Protein AF-A0A940UJG8-F1 (afdb_monomer_lite)

Sequence (242 aa):
TFVRYVPPVTRCKALPDAIDLKAGESVYESVLLSYGAKGFQFLEPGEYLVRAYLETGDAGCAVSKGCRLRIMAPKQRSTEELVYLLSSREAAKLMYFGRTQRYPNLISSLREATEKYAKTDPVLVRHIHAVLGLNQSRRFKYVVEKRGKRVIVFREPDQKHLVTHLEAACQLLPDRKVAAFDNITYGRLSDTLVNSYLKQGKRTEAEKQLRATLAYFERQGVTKAVLDRYRGRIKEATRKKK

Foldseek 3Di:
DDDDAAALDDPPDDDPPDDDDDPPDDDDDDDDQQAGVVAGNDPDFAKDWDKDWDQDPPVGIDIDDTDIDGGDDQPDPLVVVLCVLCRDPVNVCLLSVLEDPPCVVSLVVLVVNLVVCVPPDVLSSLSSLLSQLSHQLAKDWDWDDDPNDTDIDIDGRDLVSNLVSLVSNLDADPPPSHHSDDLVSSVVSLVSNLVSCVVVVNLVVSLVSLVSNLVNCVVVVHDPVVNVVSVVVSVVSPDDDD

Radius of gyration: 20.11 Å; chains: 1; bounding box: 52×48×49 Å

pLDDT: mean 89.14, std 9.11, range [39.25, 98.25]

Structure (mmCIF, N/CA/C/O backbone):
data_AF-A0A940UJG8-F1
#
_entry.id   AF-A0A940UJG8-F1
#
loop_
_atom_site.group_PDB
_atom_site.id
_atom_site.type_symbol
_atom_site.label_atom_id
_atom_site.label_alt_id
_atom_site.label_comp_id
_atom_site.label_asym_id
_atom_site.label_entity_id
_atom_site.label_seq_id
_atom_site.pdbx_PDB_ins_code
_atom_site.Cartn_x
_atom_site.Cartn_y
_atom_site.Cartn_z
_atom_site.occupancy
_atom_site.B_iso_or_equiv
_atom_site.auth_seq_id
_atom_site.auth_comp_id
_atom_site.auth_asym_id
_atom_site.auth_atom_id
_atom_site.pdbx_PDB_model_num
ATOM 1 N N . THR A 1 1 ? 17.794 -22.134 13.016 1.00 60.41 1 THR A N 1
ATOM 2 C CA . THR A 1 1 ? 16.368 -22.504 13.159 1.00 60.41 1 THR A CA 1
ATOM 3 C C . THR A 1 1 ? 15.601 -22.090 11.920 1.00 60.41 1 THR A C 1
ATOM 5 O O . THR A 1 1 ? 15.709 -20.938 11.524 1.00 60.41 1 THR A O 1
ATOM 8 N N . PHE A 1 2 ? 14.869 -23.004 11.277 1.00 68.94 2 PHE A N 1
ATOM 9 C CA . PHE A 1 2 ? 13.998 -22.665 10.146 1.00 68.94 2 PHE A CA 1
ATOM 10 C C . PHE A 1 2 ? 12.628 -22.232 10.667 1.00 68.94 2 PHE A C 1
ATOM 12 O O . PHE A 1 2 ? 11.994 -22.969 11.419 1.00 68.94 2 PHE A O 1
ATOM 19 N N . VAL A 1 3 ? 12.164 -21.047 10.268 1.00 77.94 3 VAL A N 1
ATOM 20 C CA . VAL A 1 3 ? 10.831 -20.554 10.629 1.00 77.94 3 VAL A CA 1
ATOM 21 C C . VAL A 1 3 ? 9.977 -20.492 9.370 1.00 77.94 3 VAL A C 1
ATOM 23 O O . VAL A 1 3 ? 10.264 -19.729 8.450 1.00 77.94 3 VAL A O 1
ATOM 26 N N . ARG A 1 4 ? 8.923 -21.311 9.321 1.00 83.88 4 ARG A N 1
ATOM 27 C CA . ARG A 1 4 ? 7.936 -21.276 8.237 1.00 83.88 4 ARG A CA 1
ATOM 28 C C . ARG A 1 4 ? 6.995 -20.094 8.452 1.00 83.88 4 ARG A C 1
ATOM 30 O O . ARG A 1 4 ? 6.333 -20.022 9.489 1.00 83.88 4 ARG A O 1
ATOM 37 N N . TYR A 1 5 ? 6.904 -19.213 7.458 1.00 84.19 5 TYR A N 1
ATOM 38 C CA . TYR A 1 5 ? 5.850 -18.205 7.414 1.00 84.19 5 TYR A CA 1
ATOM 39 C C . TYR A 1 5 ? 4.490 -18.897 7.292 1.00 84.19 5 TYR A C 1
ATOM 41 O O . TYR A 1 5 ? 4.283 -19.744 6.422 1.00 84.19 5 TYR A O 1
ATOM 49 N N . VAL A 1 6 ? 3.561 -18.519 8.165 1.00 83.69 6 VAL A N 1
ATOM 50 C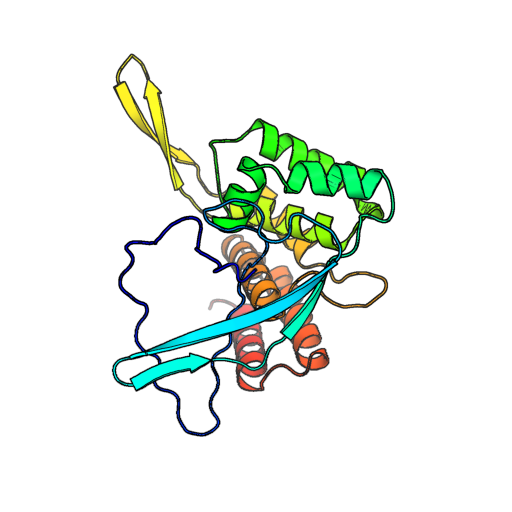 CA . VAL A 1 6 ? 2.164 -18.951 8.107 1.00 83.69 6 VAL A CA 1
ATOM 51 C C . VAL A 1 6 ? 1.311 -17.688 8.079 1.00 83.69 6 VAL A C 1
ATOM 53 O O . VAL A 1 6 ? 1.475 -16.855 8.973 1.00 83.69 6 VAL A O 1
ATOM 56 N N . PRO A 1 7 ? 0.419 -17.502 7.093 1.00 81.06 7 PRO A N 1
ATOM 57 C CA . PRO A 1 7 ? -0.432 -16.321 7.045 1.00 81.06 7 PRO A CA 1
ATOM 58 C C . PRO A 1 7 ? -1.352 -16.251 8.282 1.00 81.06 7 PRO A C 1
ATOM 60 O O . PRO A 1 7 ? -1.866 -17.286 8.705 1.00 81.06 7 PRO A O 1
ATOM 63 N N . PRO A 1 8 ? -1.626 -15.057 8.852 1.00 80.75 8 PRO A N 1
ATOM 64 C CA . PRO A 1 8 ? -2.500 -14.871 10.018 1.00 80.75 8 PRO A CA 1
ATOM 65 C C . PRO A 1 8 ? -3.899 -15.473 9.915 1.00 80.75 8 PRO A C 1
ATOM 67 O O . PRO A 1 8 ? -4.541 -15.716 10.934 1.00 80.75 8 PRO A O 1
ATOM 70 N N . VAL A 1 9 ? -4.387 -15.671 8.694 1.00 77.75 9 VAL A N 1
ATOM 71 C CA . VAL A 1 9 ? -5.624 -16.392 8.416 1.00 77.75 9 VAL A CA 1
ATOM 72 C C . VAL A 1 9 ? -5.466 -17.213 7.150 1.00 77.75 9 VAL A C 1
ATOM 74 O O . VAL A 1 9 ? -4.987 -16.713 6.128 1.00 77.75 9 VAL A O 1
ATOM 77 N N . THR A 1 10 ? -5.981 -18.433 7.190 1.00 70.50 10 THR A N 1
ATOM 78 C CA . THR A 1 10 ? -6.311 -19.181 5.982 1.00 70.50 10 THR A CA 1
ATOM 79 C C . THR A 1 10 ? -7.633 -18.631 5.473 1.00 70.50 10 THR A C 1
ATOM 81 O O . THR A 1 10 ? -8.664 -18.730 6.138 1.00 70.50 10 THR A O 1
ATOM 84 N N . ARG A 1 11 ? -7.618 -17.959 4.321 1.00 62.78 11 ARG A N 1
ATOM 85 C CA . ARG A 1 11 ? -8.871 -17.535 3.697 1.00 62.78 11 ARG A CA 1
ATOM 86 C C . ARG A 1 11 ? -9.510 -18.775 3.081 1.00 62.78 11 ARG A C 1
ATOM 88 O O . ARG A 1 11 ? -8.951 -19.307 2.134 1.00 62.78 11 ARG A O 1
ATOM 95 N N . CYS A 1 12 ? -10.696 -19.165 3.546 1.00 56.94 12 CYS A N 1
ATOM 96 C CA . CYS A 1 12 ? -11.564 -20.122 2.848 1.00 56.94 12 CYS A CA 1
ATOM 97 C C . CYS A 1 12 ? -12.179 -19.467 1.596 1.00 56.94 12 CYS A C 1
ATOM 99 O O . CYS A 1 12 ? -13.395 -19.385 1.446 1.00 56.94 12 CYS A O 1
ATOM 101 N N . LYS A 1 13 ? -11.343 -18.868 0.749 1.00 55.56 13 LYS A N 1
ATOM 102 C CA . LYS A 1 13 ? -11.729 -18.505 -0.610 1.00 55.56 13 LYS A CA 1
ATOM 103 C C . LYS A 1 13 ? -11.475 -19.727 -1.482 1.00 55.56 13 LYS A C 1
ATOM 105 O O . LYS A 1 13 ? -10.560 -20.488 -1.177 1.00 55.56 13 LYS A O 1
ATOM 110 N N . ALA A 1 14 ? -12.255 -19.879 -2.552 1.00 54.25 14 ALA A N 1
ATOM 111 C CA . ALA A 1 14 ? -11.851 -20.746 -3.652 1.00 54.25 14 ALA A CA 1
ATOM 112 C C . ALA A 1 14 ? -10.377 -20.459 -3.971 1.00 54.25 14 ALA A C 1
ATOM 114 O O . ALA A 1 14 ? -9.969 -19.286 -3.954 1.00 54.25 14 ALA A O 1
ATOM 115 N N . LEU A 1 15 ? -9.586 -21.520 -4.164 1.00 58.41 15 LEU A N 1
ATOM 116 C CA . LEU A 1 15 ? -8.222 -21.367 -4.656 1.00 58.41 15 LEU A CA 1
ATOM 117 C C . LEU A 1 15 ? -8.299 -20.470 -5.901 1.00 58.41 15 LEU A C 1
ATOM 119 O O . LEU A 1 15 ? -9.228 -20.643 -6.693 1.00 58.41 15 LEU A O 1
ATOM 123 N N . PRO A 1 16 ? -7.433 -19.448 -6.027 1.00 61.91 16 PRO A N 1
ATOM 124 C CA . PRO A 1 16 ? -7.391 -18.676 -7.259 1.00 61.91 16 PRO A CA 1
ATOM 125 C C . PRO A 1 16 ? -7.213 -19.638 -8.435 1.00 61.91 16 PRO A C 1
ATOM 127 O O . PRO A 1 16 ? -6.548 -20.664 -8.281 1.00 61.91 16 PRO A O 1
ATOM 130 N N . ASP A 1 17 ? -7.822 -19.305 -9.572 1.00 67.81 17 ASP A N 1
ATOM 131 C CA . ASP A 1 17 ? -7.701 -20.116 -10.780 1.00 67.81 17 ASP A CA 1
ATOM 132 C C . ASP A 1 17 ? -6.219 -20.383 -11.065 1.00 67.81 17 ASP A C 1
ATOM 134 O O . ASP A 1 17 ? -5.380 -19.480 -10.940 1.00 67.81 17 ASP A O 1
ATOM 138 N N . ALA A 1 18 ? -5.895 -21.635 -11.399 1.00 73.81 18 ALA A N 1
ATOM 139 C CA . ALA A 1 18 ? -4.550 -21.982 -11.822 1.00 73.81 18 ALA A CA 1
ATOM 140 C C . ALA A 1 18 ? -4.173 -21.094 -13.015 1.00 73.81 18 ALA A C 1
ATOM 142 O O . ALA A 1 18 ? -4.958 -20.919 -13.949 1.00 73.81 18 ALA A O 1
ATOM 143 N N . ILE A 1 19 ? -2.991 -20.484 -12.949 1.00 77.62 19 ILE A N 1
ATOM 144 C CA . ILE A 1 19 ? -2.479 -19.657 -14.038 1.00 77.62 19 ILE A CA 1
ATOM 145 C C . ILE A 1 19 ? -1.523 -20.523 -14.841 1.00 77.62 19 ILE A C 1
ATOM 147 O O . ILE A 1 19 ? -0.423 -20.826 -14.374 1.00 77.62 19 ILE A O 1
ATOM 151 N N . ASP A 1 20 ? -1.937 -20.884 -16.049 1.00 82.38 20 ASP A N 1
ATOM 152 C CA . ASP A 1 20 ? -1.062 -21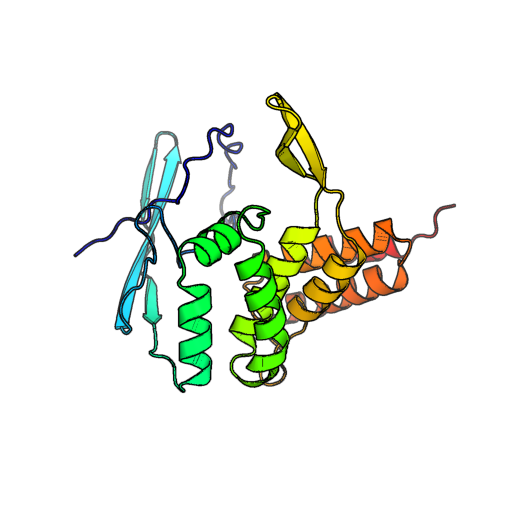.549 -17.004 1.00 82.38 20 ASP A CA 1
ATOM 153 C C . ASP A 1 20 ? -0.036 -20.547 -17.533 1.00 82.38 20 ASP A C 1
ATOM 155 O O . ASP A 1 20 ? -0.388 -19.509 -18.098 1.00 82.38 20 ASP A O 1
ATOM 159 N N . LEU A 1 21 ? 1.244 -20.861 -17.334 1.00 82.94 21 LEU A N 1
ATOM 160 C CA . LEU A 1 21 ? 2.358 -20.058 -17.826 1.00 82.94 21 LEU A CA 1
ATOM 161 C C . LEU A 1 21 ? 3.005 -20.743 -19.016 1.00 82.94 21 LEU A C 1
ATOM 163 O O . LEU A 1 21 ? 3.455 -21.887 -18.923 1.00 82.94 21 LEU A O 1
ATOM 167 N N . LYS A 1 22 ? 3.107 -20.021 -20.130 1.00 88.19 22 LYS A N 1
ATOM 168 C CA . LYS A 1 22 ? 3.913 -20.464 -21.269 1.00 88.19 22 LYS A CA 1
ATOM 169 C C . LYS A 1 22 ? 5.397 -20.279 -20.968 1.00 88.19 22 LYS A C 1
ATOM 171 O O . LYS A 1 22 ? 5.797 -19.512 -20.091 1.00 88.19 22 LYS A O 1
ATOM 176 N N . ALA A 1 23 ? 6.238 -20.967 -21.736 1.00 86.56 23 ALA A N 1
ATOM 177 C CA . ALA A 1 23 ? 7.683 -20.805 -21.641 1.00 86.56 23 ALA A CA 1
ATOM 178 C C . ALA A 1 23 ? 8.082 -19.325 -21.809 1.00 86.56 23 ALA A C 1
ATOM 180 O O . ALA A 1 23 ? 7.714 -18.680 -22.789 1.00 86.56 23 ALA A O 1
ATOM 181 N N . GLY A 1 24 ? 8.831 -18.796 -20.837 1.00 84.31 24 GLY A N 1
ATOM 182 C CA . GLY A 1 24 ? 9.258 -17.394 -20.804 1.00 84.31 24 GLY A CA 1
ATOM 183 C C . GLY A 1 24 ? 8.268 -16.426 -20.146 1.00 84.31 24 GLY A C 1
ATOM 184 O O . GLY A 1 24 ? 8.609 -15.258 -19.960 1.00 84.31 24 GLY A O 1
ATOM 185 N N . GLU A 1 25 ? 7.077 -16.879 -19.750 1.00 85.69 25 GLU A N 1
ATOM 186 C CA . GLU A 1 25 ? 6.139 -16.064 -18.978 1.00 85.69 25 GLU A CA 1
ATOM 187 C C . GLU A 1 25 ? 6.460 -16.099 -17.479 1.00 85.69 25 GLU A C 1
ATOM 189 O O . GLU A 1 25 ? 7.162 -16.971 -16.964 1.00 85.69 25 GLU A O 1
ATOM 194 N N . SER A 1 26 ? 5.985 -15.093 -16.750 1.00 85.38 26 SER A N 1
ATOM 195 C CA . SER A 1 26 ? 6.193 -14.977 -15.309 1.00 85.38 26 SER A CA 1
ATOM 196 C C . SER A 1 26 ? 5.011 -14.275 -14.663 1.00 85.38 26 SER A C 1
ATOM 198 O O . SER A 1 26 ? 4.483 -13.298 -15.196 1.00 85.38 26 SER A O 1
ATOM 200 N N . VAL A 1 27 ? 4.630 -14.752 -13.482 1.00 83.88 27 VAL A N 1
ATOM 201 C CA . VAL A 1 27 ? 3.668 -14.083 -12.603 1.00 83.88 27 VAL A CA 1
ATOM 202 C C . VAL A 1 27 ? 4.424 -13.411 -11.473 1.00 83.88 27 VAL A C 1
ATOM 204 O O . VAL A 1 27 ? 5.389 -13.948 -10.932 1.00 83.88 27 VAL A O 1
ATOM 207 N N . TYR A 1 28 ? 3.959 -12.220 -11.117 1.00 86.44 28 TYR A N 1
ATOM 208 C CA . TYR A 1 28 ? 4.528 -11.424 -10.046 1.00 86.44 28 TYR A CA 1
ATOM 209 C C . TYR A 1 28 ? 3.455 -11.145 -9.006 1.00 86.44 28 TYR A C 1
ATOM 211 O O . TYR A 1 28 ? 2.345 -10.730 -9.340 1.00 86.44 28 TYR A O 1
ATOM 219 N N . GLU A 1 29 ? 3.809 -11.323 -7.739 1.00 84.94 29 GLU A N 1
ATOM 220 C CA . GLU A 1 29 ? 2.948 -11.008 -6.607 1.00 84.94 29 GLU A CA 1
ATOM 221 C C . GLU A 1 29 ? 3.786 -10.395 -5.482 1.00 84.94 29 GLU A C 1
ATOM 223 O O . GLU A 1 29 ? 4.959 -10.734 -5.314 1.00 84.94 29 GLU A O 1
ATOM 228 N N . SER A 1 30 ? 3.190 -9.472 -4.726 1.00 87.75 30 SER A N 1
ATOM 229 C CA . SER A 1 30 ? 3.835 -8.886 -3.551 1.00 87.75 30 SER A CA 1
ATOM 230 C C . SER A 1 30 ? 3.416 -9.661 -2.306 1.00 87.75 30 SER A C 1
ATOM 232 O O . SER A 1 30 ? 2.227 -9.879 -2.062 1.00 87.75 30 SER A O 1
ATOM 234 N N . VAL A 1 31 ? 4.399 -10.083 -1.509 1.00 83.62 31 VAL A N 1
ATOM 235 C CA . VAL A 1 31 ? 4.183 -10.871 -0.292 1.00 83.62 31 VAL A CA 1
ATOM 236 C C . VAL A 1 31 ? 4.615 -10.057 0.923 1.00 83.62 31 VAL A C 1
ATOM 238 O O . VAL A 1 31 ? 5.787 -9.719 1.079 1.00 83.62 31 VAL A O 1
ATOM 241 N N . LEU A 1 32 ? 3.667 -9.769 1.819 1.00 83.00 32 LEU A N 1
ATOM 242 C CA . LEU A 1 32 ? 3.952 -9.099 3.086 1.00 83.00 32 LEU A CA 1
ATOM 243 C C . LEU A 1 32 ? 4.517 -10.104 4.101 1.00 83.00 32 LEU A C 1
ATOM 245 O O . LEU A 1 32 ? 3.773 -10.889 4.687 1.00 83.00 32 LEU A O 1
ATOM 249 N N . LEU A 1 33 ? 5.829 -10.046 4.332 1.00 85.62 33 LEU A N 1
ATOM 250 C CA . LEU A 1 33 ? 6.537 -10.962 5.237 1.00 85.62 33 LEU A CA 1
ATOM 251 C C . LEU A 1 33 ? 6.658 -10.461 6.683 1.00 85.62 33 LEU A C 1
ATOM 253 O O . LEU A 1 33 ? 7.129 -11.204 7.534 1.00 85.62 33 LEU A O 1
ATOM 257 N N . SER A 1 34 ? 6.261 -9.223 6.988 1.00 82.00 34 SER A N 1
ATOM 258 C CA . SER A 1 34 ? 6.496 -8.618 8.309 1.00 82.00 34 SER A CA 1
ATOM 259 C C . SER A 1 34 ? 5.702 -9.272 9.445 1.00 82.00 34 SER A C 1
ATOM 261 O O . SER A 1 34 ? 6.177 -9.294 10.580 1.00 82.00 34 SER A O 1
ATOM 263 N N . TYR A 1 35 ? 4.523 -9.832 9.156 1.00 86.62 35 TYR A N 1
ATOM 264 C CA . TYR A 1 35 ? 3.626 -10.411 10.157 1.00 86.62 35 TYR A CA 1
ATOM 265 C C . TYR A 1 35 ? 2.952 -11.699 9.672 1.00 86.62 35 TYR A C 1
ATOM 267 O O . TYR A 1 35 ? 2.341 -11.738 8.601 1.00 86.62 35 TYR A O 1
ATOM 275 N N . GLY A 1 36 ? 3.033 -12.741 10.497 1.00 86.38 36 GLY A N 1
ATOM 276 C CA . GLY A 1 36 ? 2.421 -14.053 10.304 1.00 86.38 36 GLY A CA 1
ATOM 277 C C . GLY A 1 36 ? 1.446 -14.424 11.428 1.00 86.38 36 GLY A C 1
ATOM 278 O O . GLY A 1 36 ? 1.204 -13.665 12.366 1.00 86.38 36 GLY A O 1
ATOM 279 N N . ALA A 1 37 ? 0.899 -15.638 11.375 1.00 83.88 37 ALA A N 1
ATOM 280 C CA . ALA A 1 37 ? 0.007 -16.197 12.395 1.00 83.88 37 ALA A CA 1
ATOM 281 C C . ALA A 1 37 ? 0.629 -16.237 13.794 1.00 83.88 37 ALA A C 1
ATOM 283 O O . ALA A 1 37 ? -0.088 -16.146 14.789 1.00 83.88 37 ALA A O 1
ATOM 284 N N . LYS A 1 38 ? 1.960 -16.339 13.864 1.00 83.00 38 LYS A N 1
ATOM 285 C CA . LYS A 1 38 ? 2.729 -16.374 15.111 1.00 83.00 38 LYS A CA 1
ATOM 286 C C . LYS A 1 38 ? 3.213 -14.996 15.580 1.00 83.00 38 LYS A C 1
ATOM 288 O O . LYS A 1 38 ? 3.931 -14.928 16.567 1.00 83.00 38 LYS A O 1
ATOM 293 N N . GLY A 1 39 ? 2.818 -13.909 14.915 1.00 83.88 39 GLY A N 1
ATOM 294 C CA . GLY A 1 39 ? 3.278 -12.560 15.245 1.00 83.88 39 GLY A CA 1
ATOM 295 C C . GLY A 1 39 ? 4.245 -11.989 14.211 1.00 83.88 39 GLY A C 1
ATOM 296 O O . GLY A 1 39 ? 4.204 -12.362 13.039 1.00 83.88 39 GLY A O 1
ATOM 297 N N . PHE A 1 40 ? 5.097 -11.058 14.643 1.00 86.00 40 PHE A N 1
ATOM 298 C CA . PHE A 1 40 ? 6.125 -10.472 13.783 1.00 86.00 40 PHE A CA 1
ATOM 299 C C . PHE A 1 40 ? 7.158 -11.517 13.385 1.00 86.00 40 PHE A C 1
ATOM 301 O O . PHE A 1 40 ? 7.608 -12.305 14.212 1.00 86.00 40 PHE A O 1
ATOM 308 N N . GLN A 1 41 ? 7.507 -11.533 12.101 1.00 85.62 41 GLN A N 1
ATOM 309 C CA . GLN A 1 41 ? 8.378 -12.572 11.551 1.00 85.62 41 GLN A CA 1
ATOM 310 C C . GLN A 1 41 ? 9.857 -12.308 11.843 1.00 85.62 41 GLN A C 1
ATOM 312 O O . GLN A 1 41 ? 10.641 -13.250 11.952 1.00 85.62 41 GLN A O 1
ATOM 317 N N . PHE A 1 42 ? 10.218 -11.032 11.972 1.00 87.75 42 PHE A N 1
ATOM 318 C CA . PHE A 1 42 ? 11.574 -10.561 12.219 1.00 87.75 42 PHE A CA 1
ATOM 319 C C . PHE A 1 42 ? 11.580 -9.827 13.559 1.00 87.75 42 PHE A C 1
ATOM 321 O O . PHE A 1 42 ? 11.269 -8.639 13.615 1.00 87.75 42 PHE A O 1
ATOM 328 N N . LEU A 1 43 ? 11.833 -10.563 14.643 1.00 81.50 43 LEU A N 1
ATOM 329 C CA . LEU A 1 43 ? 11.802 -10.014 16.004 1.00 81.50 43 LEU A CA 1
ATOM 330 C C . LEU A 1 43 ? 13.098 -9.287 16.366 1.00 81.50 43 LEU A C 1
ATOM 332 O O . LEU A 1 43 ? 13.068 -8.334 17.137 1.00 81.50 43 LEU A O 1
ATOM 336 N N . GLU A 1 44 ? 14.217 -9.714 15.786 1.00 87.31 44 GLU A N 1
ATOM 337 C CA . GLU A 1 44 ? 15.538 -9.174 16.093 1.00 87.31 44 GLU A CA 1
ATOM 338 C C . GLU A 1 44 ? 16.160 -8.521 14.850 1.00 87.31 44 GLU A C 1
ATOM 340 O O . GLU A 1 44 ? 16.005 -9.021 13.730 1.00 87.31 44 GLU A O 1
ATOM 345 N N . PRO A 1 45 ? 16.888 -7.406 14.990 1.00 91.56 45 PRO A N 1
ATOM 346 C CA . PRO A 1 45 ? 17.774 -6.938 13.934 1.00 91.56 45 PRO A CA 1
ATOM 347 C C . PRO A 1 45 ? 18.805 -8.016 13.577 1.00 91.56 45 PRO A C 1
ATOM 349 O O . PRO A 1 45 ? 19.331 -8.695 14.452 1.00 91.56 45 PRO A O 1
ATOM 352 N N . GLY A 1 46 ? 19.124 -8.168 12.294 1.00 93.81 46 GLY A N 1
ATOM 353 C CA . GLY A 1 46 ? 20.068 -9.190 11.853 1.00 93.81 46 GLY A CA 1
ATOM 354 C C . GLY A 1 46 ? 19.934 -9.565 10.386 1.00 93.81 46 GLY A C 1
ATOM 355 O O . GLY A 1 46 ? 19.192 -8.944 9.620 1.00 93.81 46 GLY A O 1
ATOM 356 N N . GLU A 1 47 ? 20.683 -10.590 9.994 1.00 95.00 47 GLU A N 1
ATOM 357 C CA . GLU A 1 47 ? 20.614 -11.174 8.659 1.00 95.00 47 GLU A CA 1
ATOM 358 C C . GLU A 1 47 ? 19.716 -12.410 8.650 1.00 95.00 47 GLU A C 1
ATOM 360 O O . GLU A 1 47 ? 19.831 -13.308 9.482 1.00 95.00 47 GLU A O 1
ATOM 365 N N . TYR A 1 48 ? 18.829 -12.460 7.665 1.00 93.19 48 TYR A N 1
ATOM 366 C CA . TYR A 1 48 ? 17.840 -13.506 7.481 1.00 93.19 48 TYR A CA 1
ATOM 367 C C . TYR A 1 48 ? 17.973 -14.090 6.081 1.00 93.19 48 TYR A C 1
ATOM 369 O O . TYR A 1 48 ? 18.082 -13.360 5.096 1.00 93.19 48 TYR A O 1
ATOM 377 N N . LEU A 1 49 ? 17.916 -15.416 5.975 1.00 93.69 49 LEU A N 1
ATOM 378 C CA . LEU A 1 49 ? 17.819 -16.101 4.692 1.00 93.69 49 LEU A CA 1
ATOM 379 C C . LEU A 1 49 ? 16.371 -16.531 4.457 1.00 93.69 49 LEU A C 1
ATOM 381 O O . LEU A 1 49 ? 15.831 -17.346 5.202 1.00 93.69 49 LEU A O 1
ATOM 385 N N . VAL A 1 50 ? 15.757 -16.009 3.402 1.00 92.19 50 VAL A N 1
ATOM 386 C CA . VAL A 1 50 ? 14.373 -16.305 3.022 1.00 92.19 50 VAL A CA 1
ATOM 387 C C . VAL A 1 50 ? 14.356 -17.179 1.775 1.00 92.19 50 VAL A C 1
ATOM 389 O O . VAL A 1 50 ? 15.072 -16.921 0.810 1.00 92.19 50 VAL A O 1
ATOM 392 N N . ARG A 1 51 ? 13.527 -18.224 1.790 1.00 92.75 51 ARG A N 1
ATOM 393 C CA . ARG A 1 51 ? 13.241 -19.075 0.629 1.00 92.75 51 ARG A CA 1
ATOM 394 C C . ARG A 1 51 ? 11.741 -19.092 0.385 1.00 92.75 51 ARG A C 1
ATOM 396 O O . ARG A 1 51 ? 10.971 -19.209 1.338 1.00 92.75 51 ARG A O 1
ATOM 403 N N . ALA A 1 52 ? 11.347 -18.984 -0.875 1.00 89.50 52 ALA A N 1
ATOM 404 C CA . ALA A 1 52 ? 9.974 -19.180 -1.299 1.00 89.50 52 ALA A CA 1
ATOM 405 C C . ALA A 1 52 ? 9.769 -20.641 -1.704 1.00 89.50 52 ALA A C 1
ATOM 407 O O . ALA A 1 52 ? 10.637 -21.254 -2.327 1.00 89.50 52 ALA A O 1
ATOM 408 N N . TYR A 1 53 ? 8.608 -21.165 -1.334 1.00 87.62 53 TYR A N 1
ATOM 409 C CA . TYR A 1 53 ? 8.121 -22.481 -1.716 1.00 87.62 53 TYR A CA 1
ATOM 410 C C . TYR A 1 53 ? 6.840 -22.249 -2.505 1.00 87.62 53 TYR A C 1
ATOM 412 O O . TYR A 1 53 ? 5.928 -21.588 -2.004 1.00 87.62 53 TYR A O 1
ATOM 420 N N . LEU A 1 54 ? 6.804 -22.730 -3.741 1.00 84.44 54 LEU A N 1
ATOM 421 C CA . LEU A 1 54 ? 5.646 -22.641 -4.618 1.00 84.44 54 LEU A CA 1
ATOM 422 C C . LEU A 1 54 ? 5.110 -24.051 -4.835 1.00 84.44 54 LEU A C 1
ATOM 424 O O . LEU A 1 54 ? 5.846 -24.923 -5.290 1.00 84.44 54 LEU A O 1
ATOM 428 N N . GLU A 1 55 ? 3.849 -24.277 -4.495 1.00 79.88 55 GLU A N 1
ATOM 429 C CA . GLU A 1 55 ? 3.157 -25.521 -4.831 1.00 79.88 55 GLU A CA 1
ATOM 430 C C . GLU A 1 55 ? 2.765 -25.474 -6.314 1.00 79.88 55 GLU A C 1
ATOM 432 O O . GLU A 1 55 ? 2.124 -24.524 -6.764 1.00 79.88 55 GLU A O 1
ATOM 437 N N . THR A 1 56 ? 3.191 -26.473 -7.084 1.00 78.56 56 THR A N 1
ATOM 438 C CA . THR A 1 56 ? 2.970 -26.571 -8.533 1.00 78.56 56 THR A CA 1
ATOM 439 C C . THR A 1 56 ? 2.038 -27.742 -8.826 1.00 78.56 56 THR A C 1
ATOM 441 O O . THR A 1 56 ? 2.468 -28.741 -9.398 1.00 78.56 56 THR A O 1
ATOM 444 N N . GLY A 1 57 ? 0.780 -27.641 -8.383 1.00 73.44 57 GLY A N 1
ATOM 445 C CA . GLY A 1 57 ? -0.241 -28.678 -8.587 1.00 73.44 57 GLY A CA 1
ATOM 446 C C . GLY A 1 57 ? 0.265 -30.088 -8.258 1.00 73.44 57 GLY A C 1
ATOM 447 O O . GLY A 1 57 ? 0.912 -30.300 -7.232 1.00 73.44 57 GLY A O 1
ATOM 448 N N . ASP A 1 58 ? 0.034 -31.028 -9.174 1.00 71.44 58 ASP A N 1
ATOM 449 C CA . ASP A 1 58 ? 0.421 -32.440 -9.030 1.00 71.44 58 ASP A CA 1
ATOM 450 C C . ASP A 1 58 ? 1.944 -32.680 -9.093 1.00 71.44 58 ASP A C 1
ATOM 452 O O . ASP A 1 58 ? 2.425 -33.751 -8.728 1.00 71.44 58 ASP A O 1
ATOM 456 N N . ALA A 1 59 ? 2.729 -31.688 -9.528 1.00 65.88 59 ALA A N 1
ATOM 457 C CA . ALA A 1 59 ? 4.176 -31.806 -9.722 1.00 65.88 59 ALA A CA 1
ATOM 458 C C . ALA A 1 59 ? 5.004 -31.532 -8.447 1.00 65.88 59 ALA A C 1
ATOM 460 O O . ALA A 1 59 ? 6.235 -31.540 -8.490 1.00 65.88 59 ALA A O 1
ATOM 461 N N . GLY A 1 60 ? 4.353 -31.291 -7.303 1.00 81.25 60 GLY A N 1
ATOM 462 C CA . GLY A 1 60 ? 5.016 -31.091 -6.014 1.00 81.25 60 GLY A CA 1
ATOM 463 C C . GLY A 1 60 ? 5.317 -29.623 -5.698 1.00 81.25 60 GLY A C 1
ATOM 464 O O . GLY A 1 60 ? 4.442 -28.763 -5.804 1.00 81.25 60 GLY A O 1
ATOM 465 N N . CYS A 1 61 ? 6.535 -29.332 -5.226 1.00 85.94 61 CYS A N 1
ATOM 466 C CA . CYS A 1 61 ? 6.917 -28.000 -4.754 1.00 85.94 61 CYS A CA 1
ATOM 467 C C . CYS A 1 61 ? 8.236 -27.516 -5.368 1.00 85.94 61 CYS A C 1
ATOM 469 O O . CYS A 1 61 ? 9.279 -28.155 -5.222 1.00 85.94 61 CYS A O 1
ATOM 471 N N . ALA A 1 62 ? 8.200 -26.340 -5.995 1.00 86.69 62 ALA A N 1
ATOM 472 C CA . ALA A 1 62 ? 9.382 -25.623 -6.448 1.00 86.69 62 ALA A CA 1
ATOM 473 C C . ALA A 1 62 ? 9.945 -24.744 -5.320 1.00 86.69 62 ALA A C 1
ATOM 475 O O . ALA A 1 62 ? 9.211 -24.011 -4.652 1.00 86.69 62 ALA A O 1
ATOM 476 N N . VAL A 1 63 ? 11.267 -24.779 -5.130 1.00 90.19 63 VAL A N 1
ATOM 477 C CA . VAL A 1 63 ? 11.961 -24.006 -4.088 1.00 90.19 63 VAL A CA 1
ATOM 478 C C . VAL A 1 63 ? 12.846 -22.945 -4.728 1.00 90.19 63 VAL A C 1
ATOM 480 O O . VAL A 1 63 ? 13.651 -23.235 -5.613 1.00 90.19 63 VAL A O 1
ATOM 483 N N . SER A 1 64 ? 12.731 -21.702 -4.266 1.00 91.44 64 SER A N 1
ATOM 484 C CA . SER A 1 64 ? 13.572 -20.612 -4.755 1.00 91.44 64 SER A CA 1
ATOM 485 C C . SER A 1 64 ? 15.013 -20.722 -4.248 1.00 91.44 64 SER A C 1
ATOM 487 O O . SER A 1 64 ? 15.297 -21.294 -3.190 1.00 91.44 64 SER A O 1
ATOM 489 N N . LYS A 1 65 ? 15.935 -20.033 -4.934 1.00 93.19 65 LYS A N 1
ATOM 490 C CA . LYS A 1 65 ? 17.225 -19.671 -4.327 1.00 93.19 65 LYS A CA 1
ATOM 491 C C . LYS A 1 65 ? 16.984 -18.855 -3.048 1.00 93.19 65 LYS A C 1
ATOM 493 O O . LYS A 1 65 ? 15.981 -18.149 -2.929 1.00 93.19 65 LYS A O 1
ATOM 498 N N . GLY A 1 66 ? 17.905 -18.963 -2.092 1.00 93.19 66 GLY A N 1
ATOM 499 C CA . GLY A 1 66 ? 17.846 -18.185 -0.856 1.00 93.19 66 GLY A CA 1
ATOM 500 C C . GLY A 1 66 ? 18.109 -16.702 -1.113 1.00 93.19 66 GLY A C 1
ATOM 501 O O . GLY A 1 66 ? 19.137 -16.348 -1.683 1.00 93.19 66 GLY A O 1
ATOM 502 N N . CYS A 1 67 ? 17.196 -15.847 -0.666 1.00 92.81 67 CYS A N 1
ATOM 503 C CA . CYS A 1 67 ? 17.339 -14.398 -0.664 1.00 92.81 67 CYS A CA 1
ATOM 504 C C . CYS A 1 67 ? 17.827 -13.942 0.715 1.00 92.81 67 CYS A C 1
ATOM 506 O O . CYS A 1 67 ? 17.225 -14.292 1.731 1.00 92.81 67 CYS A O 1
ATOM 508 N N . ARG A 1 68 ? 18.925 -13.182 0.765 1.00 94.12 68 ARG A N 1
ATOM 509 C CA . ARG A 1 68 ? 19.422 -12.592 2.013 1.00 94.12 68 ARG A CA 1
ATOM 510 C C . ARG A 1 68 ? 18.727 -11.256 2.254 1.00 94.12 68 ARG A C 1
ATOM 512 O O . ARG A 1 68 ? 18.763 -10.381 1.394 1.00 94.12 68 ARG A O 1
ATOM 519 N N . LEU A 1 69 ? 18.131 -11.104 3.428 1.00 91.75 69 LEU A N 1
ATOM 520 C CA . LEU A 1 69 ? 17.523 -9.871 3.912 1.00 91.75 69 LEU A CA 1
ATOM 521 C C . LEU A 1 69 ? 18.269 -9.411 5.160 1.00 91.75 69 LEU A C 1
ATOM 523 O O . LEU A 1 69 ? 18.545 -10.215 6.045 1.00 91.75 69 LEU A O 1
ATOM 527 N N . ARG A 1 70 ? 18.559 -8.115 5.257 1.00 93.75 70 ARG A N 1
ATOM 528 C CA . ARG A 1 70 ? 19.130 -7.513 6.463 1.00 93.75 70 ARG A CA 1
ATOM 529 C C . ARG A 1 70 ? 18.103 -6.592 7.103 1.00 93.75 70 ARG A C 1
ATOM 531 O O . ARG A 1 70 ? 17.684 -5.614 6.488 1.00 93.75 70 ARG A O 1
ATOM 538 N N . ILE A 1 71 ? 17.726 -6.895 8.338 1.00 91.12 71 ILE A N 1
ATOM 539 C CA . ILE A 1 71 ? 16.851 -6.064 9.163 1.00 91.12 71 ILE A CA 1
ATOM 540 C C . ILE A 1 71 ? 17.739 -5.225 10.073 1.00 91.12 71 ILE A C 1
ATOM 542 O O . ILE A 1 71 ? 18.488 -5.756 10.890 1.00 91.12 71 ILE A O 1
ATOM 546 N N . MET A 1 72 ? 17.704 -3.909 9.893 1.00 90.62 72 MET A N 1
ATOM 547 C CA . MET A 1 72 ? 18.492 -2.982 10.704 1.00 90.62 72 MET A CA 1
ATOM 548 C C . MET A 1 72 ? 17.723 -2.565 11.956 1.00 90.62 72 MET A C 1
ATOM 550 O O . MET A 1 72 ? 16.500 -2.439 11.922 1.00 90.62 72 MET A O 1
ATOM 554 N N . ALA A 1 73 ? 18.454 -2.290 13.036 1.00 90.62 73 ALA A N 1
ATOM 555 C CA . ALA A 1 73 ? 17.886 -1.622 14.199 1.00 90.62 73 ALA A CA 1
ATOM 556 C C . ALA A 1 73 ? 17.445 -0.185 13.835 1.00 90.62 73 ALA A C 1
ATOM 558 O O . ALA A 1 73 ? 18.054 0.431 12.946 1.00 90.62 73 ALA A O 1
ATOM 559 N N . PRO A 1 74 ? 16.415 0.368 14.504 1.00 89.88 74 PRO A N 1
ATOM 560 C CA . PRO A 1 74 ? 16.039 1.769 14.348 1.00 89.88 74 PRO A CA 1
ATOM 561 C C . PRO A 1 74 ? 17.232 2.693 14.615 1.00 89.88 74 PRO A C 1
ATOM 563 O O . PRO A 1 74 ? 17.954 2.525 15.591 1.00 89.88 74 PRO A O 1
ATOM 566 N N . LYS A 1 75 ? 17.444 3.687 13.745 1.00 88.31 75 LYS A N 1
ATOM 567 C CA . LYS A 1 75 ? 18.597 4.603 13.852 1.00 88.31 75 LYS A CA 1
ATOM 568 C C . LYS A 1 75 ? 18.437 5.678 14.929 1.00 88.31 75 LYS A C 1
ATOM 570 O O . LYS A 1 75 ? 19.413 6.317 15.299 1.00 88.31 75 LYS A O 1
ATOM 575 N N . GLN A 1 76 ? 17.206 5.927 15.363 1.00 92.38 76 GLN A N 1
ATOM 576 C CA . GLN A 1 76 ? 16.857 6.996 16.292 1.00 92.38 76 GLN A CA 1
ATOM 577 C C . GLN A 1 76 ? 15.575 6.650 17.047 1.00 92.38 76 GLN A C 1
ATOM 579 O O . GLN A 1 76 ? 14.717 5.927 16.531 1.00 92.38 76 GLN A O 1
ATOM 584 N N . ARG A 1 77 ? 15.419 7.242 18.234 1.00 92.50 77 ARG A N 1
ATOM 585 C CA . ARG A 1 77 ? 14.280 7.022 19.137 1.00 92.50 77 ARG A CA 1
ATOM 586 C C . ARG A 1 77 ? 12.922 7.266 18.477 1.00 92.50 77 ARG A C 1
ATOM 588 O O . ARG A 1 77 ? 11.985 6.513 18.684 1.00 92.50 77 ARG A O 1
ATOM 595 N N . SER A 1 78 ? 12.807 8.291 17.639 1.00 91.88 78 SER A N 1
ATOM 596 C CA . SER A 1 78 ? 11.556 8.594 16.934 1.00 91.88 78 SER A CA 1
ATOM 597 C C . SER A 1 78 ? 11.161 7.500 15.930 1.00 91.88 78 SER A C 1
ATOM 599 O O . SER A 1 78 ? 9.979 7.196 15.785 1.00 91.88 78 SER A O 1
ATOM 601 N N . THR A 1 79 ? 12.133 6.858 15.274 1.00 91.38 79 THR A N 1
ATOM 602 C CA . THR A 1 79 ? 11.880 5.682 14.428 1.00 91.38 79 THR A CA 1
ATOM 603 C C . THR A 1 79 ? 11.520 4.467 15.284 1.00 91.38 79 THR A C 1
ATOM 605 O O . THR A 1 79 ? 10.644 3.701 14.902 1.00 91.38 79 THR A O 1
ATOM 608 N N . GLU A 1 80 ? 12.145 4.300 16.449 1.00 91.94 80 GLU A N 1
ATOM 609 C CA . GLU A 1 80 ? 11.815 3.228 17.397 1.00 91.94 80 GLU A CA 1
ATOM 610 C C . GLU A 1 80 ? 10.374 3.337 17.921 1.00 91.94 80 GLU A C 1
ATOM 612 O O . GLU A 1 80 ? 9.642 2.350 17.898 1.00 91.94 80 GLU A O 1
ATOM 617 N N . GLU A 1 81 ? 9.919 4.539 18.290 1.00 93.19 81 GLU A N 1
ATOM 618 C CA . GLU A 1 81 ? 8.524 4.800 18.678 1.00 93.19 81 GLU A CA 1
ATOM 619 C C . GLU A 1 81 ? 7.541 4.404 17.564 1.00 93.19 81 GLU A C 1
ATOM 621 O O . GLU A 1 81 ? 6.505 3.784 17.820 1.00 93.19 81 GLU A O 1
ATOM 626 N N . LEU A 1 82 ? 7.884 4.724 16.311 1.00 92.25 82 LEU A N 1
ATOM 627 C CA . LEU A 1 82 ? 7.075 4.364 15.151 1.00 92.25 82 LEU A CA 1
ATOM 628 C C . LEU A 1 82 ? 7.044 2.848 14.931 1.00 92.25 82 LEU A C 1
ATOM 630 O O . LEU A 1 82 ? 5.983 2.277 14.674 1.00 92.25 82 LEU A O 1
ATOM 634 N N . VAL A 1 83 ? 8.195 2.187 15.065 1.00 90.06 83 VAL A N 1
ATOM 635 C CA . VAL A 1 83 ? 8.304 0.727 14.989 1.00 90.06 83 VAL A CA 1
ATOM 636 C C . VAL A 1 83 ? 7.473 0.078 16.088 1.00 90.06 83 VAL A C 1
ATOM 638 O O . VAL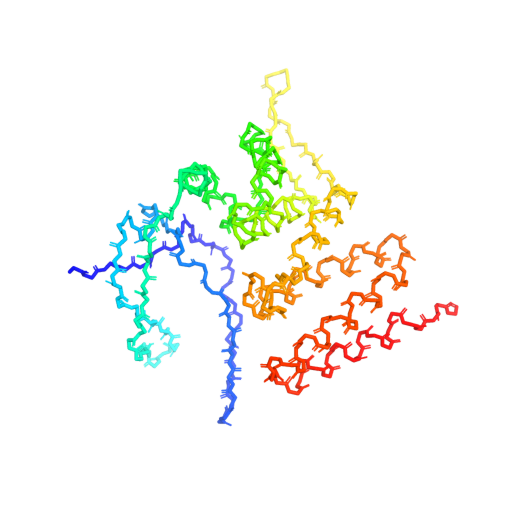 A 1 83 ? 6.732 -0.849 15.781 1.00 90.06 83 VAL A O 1
ATOM 641 N N . TYR A 1 84 ? 7.511 0.572 17.325 1.00 90.75 84 TYR A N 1
ATOM 642 C CA . TYR A 1 84 ? 6.693 0.050 18.421 1.00 90.75 84 TYR A CA 1
ATOM 643 C C . TYR A 1 84 ? 5.189 0.146 18.119 1.00 90.75 84 TYR A C 1
ATOM 645 O O . TYR A 1 84 ? 4.466 -0.846 18.239 1.00 90.75 84 TYR A O 1
ATOM 653 N N . LEU A 1 85 ? 4.720 1.299 17.627 1.00 92.38 85 LEU A N 1
ATOM 654 C CA . LEU A 1 85 ? 3.323 1.488 17.217 1.00 92.38 85 LEU A CA 1
ATOM 655 C C . LEU A 1 85 ? 2.903 0.478 16.134 1.00 92.38 85 LEU A C 1
ATOM 657 O O . LEU A 1 85 ? 1.843 -0.154 16.226 1.00 92.38 85 LEU A O 1
ATOM 661 N N . LEU A 1 86 ? 3.753 0.303 15.120 1.00 90.12 86 LEU A N 1
ATOM 662 C CA . LEU A 1 86 ? 3.519 -0.594 13.987 1.00 90.12 86 LEU A CA 1
ATOM 663 C C . LEU A 1 86 ? 3.721 -2.072 14.330 1.00 90.12 86 LEU A C 1
ATOM 665 O O . LEU A 1 86 ? 3.176 -2.926 13.628 1.00 90.12 86 LEU A O 1
ATOM 669 N N . SER A 1 87 ? 4.438 -2.361 15.417 1.00 88.31 87 SER A N 1
ATOM 670 C CA . SER A 1 87 ? 4.730 -3.712 15.906 1.00 88.31 87 SER A CA 1
ATOM 671 C C . SER A 1 87 ? 3.681 -4.242 16.890 1.00 88.31 87 SER A C 1
ATOM 673 O O . SER A 1 87 ? 3.812 -5.335 17.441 1.00 88.31 87 SER A O 1
ATOM 675 N N . SER A 1 88 ? 2.596 -3.495 17.106 1.00 89.31 88 SER A N 1
ATOM 676 C CA . SER A 1 88 ? 1.439 -3.985 17.853 1.00 89.31 88 SER A CA 1
ATOM 677 C C . SER A 1 88 ? 0.657 -5.030 17.050 1.00 89.31 88 SER A C 1
ATOM 679 O O . SER A 1 88 ? 0.587 -5.001 15.816 1.00 89.31 88 SER A O 1
ATOM 681 N N . ARG A 1 89 ? 0.004 -5.963 17.751 1.00 88.19 89 ARG A N 1
ATOM 682 C CA . ARG A 1 89 ? -0.833 -7.000 17.125 1.00 88.19 89 ARG A CA 1
ATOM 683 C C . ARG A 1 89 ? -1.977 -6.387 16.311 1.00 88.19 89 ARG A C 1
ATOM 685 O O . ARG A 1 89 ? -2.361 -6.923 15.270 1.00 88.19 89 ARG A O 1
ATOM 692 N N . GLU A 1 90 ? -2.542 -5.287 16.789 1.00 91.19 90 GLU A N 1
ATOM 693 C CA . GLU A 1 90 ? -3.618 -4.534 16.153 1.00 91.19 90 GLU A CA 1
ATOM 694 C C . GLU A 1 90 ? -3.145 -3.876 14.855 1.00 91.19 90 GLU A C 1
ATOM 696 O O . GLU A 1 90 ? -3.821 -4.020 13.831 1.00 91.19 90 GLU A O 1
ATOM 701 N N . ALA A 1 91 ? -1.981 -3.213 14.872 1.00 90.44 91 ALA A N 1
ATOM 702 C CA . ALA A 1 91 ? -1.393 -2.600 13.682 1.00 90.44 91 ALA A CA 1
ATOM 703 C C . ALA A 1 91 ? -1.056 -3.652 12.633 1.00 90.44 91 ALA A C 1
ATOM 705 O O . ALA A 1 91 ? -1.417 -3.497 11.469 1.00 90.44 91 ALA A O 1
ATOM 706 N N . ALA A 1 92 ? -0.467 -4.770 13.048 1.00 86.88 92 ALA A N 1
ATOM 707 C CA . ALA A 1 92 ? -0.119 -5.850 12.140 1.00 86.88 92 ALA A CA 1
ATOM 708 C C . ALA A 1 92 ? -1.348 -6.464 11.454 1.00 86.88 92 ALA A C 1
ATOM 710 O O . ALA A 1 92 ? -1.359 -6.666 10.239 1.00 86.88 92 ALA A O 1
ATOM 711 N N . LYS A 1 93 ? -2.433 -6.692 12.208 1.00 87.06 93 LYS A N 1
ATOM 712 C CA . LYS A 1 93 ? -3.721 -7.120 11.641 1.00 87.06 93 LYS A CA 1
ATOM 713 C C . LYS A 1 93 ? -4.268 -6.084 10.672 1.00 87.06 93 LYS A C 1
ATOM 715 O O . LYS A 1 93 ? -4.707 -6.448 9.585 1.00 87.06 93 LYS A O 1
ATOM 720 N N . LEU A 1 94 ? -4.254 -4.808 11.045 1.00 89.31 94 LEU A N 1
ATOM 721 C CA . LEU A 1 94 ? -4.720 -3.742 10.168 1.00 89.31 94 LEU A CA 1
ATOM 722 C C . LEU A 1 94 ? -3.899 -3.691 8.866 1.00 89.31 94 LEU A C 1
ATOM 724 O O . LEU A 1 94 ? -4.503 -3.587 7.804 1.00 89.31 94 LEU A O 1
ATOM 728 N N . MET A 1 95 ? -2.573 -3.830 8.923 1.00 85.69 95 MET A N 1
ATOM 729 C CA . MET A 1 95 ? -1.705 -3.890 7.741 1.00 85.69 95 MET A CA 1
ATOM 730 C C . MET A 1 95 ? -1.994 -5.123 6.877 1.00 85.69 95 MET A C 1
ATOM 732 O O . MET A 1 95 ? -2.149 -5.002 5.666 1.00 85.69 95 MET A O 1
ATOM 736 N N . TYR A 1 96 ? -2.146 -6.296 7.497 1.00 84.56 96 TYR A N 1
ATOM 737 C CA . TYR A 1 96 ? -2.395 -7.554 6.790 1.00 84.56 96 TYR A CA 1
ATOM 738 C C . TYR A 1 96 ? -3.787 -7.615 6.135 1.00 84.56 96 TYR A C 1
ATOM 740 O O . TYR A 1 96 ? -3.946 -8.047 4.993 1.00 84.56 96 TYR A O 1
ATOM 748 N N . PHE A 1 97 ? -4.830 -7.187 6.850 1.00 82.69 97 PHE A N 1
ATOM 749 C CA . PHE A 1 97 ? -6.205 -7.170 6.337 1.00 82.69 97 PHE A CA 1
ATOM 750 C C . PHE A 1 97 ? -6.518 -5.924 5.502 1.00 82.69 97 PHE A C 1
ATOM 752 O O . PHE A 1 97 ? -7.506 -5.907 4.764 1.00 82.69 97 PHE A O 1
ATOM 759 N N . GLY A 1 98 ? -5.705 -4.879 5.646 1.00 81.69 98 GLY A N 1
ATOM 760 C CA . GLY A 1 98 ? -5.878 -3.559 5.049 1.00 81.69 98 GLY A CA 1
ATOM 761 C C . GLY A 1 98 ? -7.032 -2.739 5.634 1.00 81.69 98 GLY A C 1
ATOM 762 O O . GLY A 1 98 ? -7.300 -1.657 5.113 1.00 81.69 98 GLY A O 1
ATOM 763 N N . ARG A 1 99 ? -7.779 -3.254 6.632 1.00 85.00 99 ARG A N 1
ATOM 764 C CA . ARG A 1 99 ? -9.033 -2.652 7.139 1.00 85.00 99 ARG A CA 1
ATOM 765 C C . ARG A 1 99 ? -9.402 -3.063 8.566 1.00 85.00 99 ARG A C 1
ATOM 767 O O . ARG A 1 99 ? -9.228 -4.222 8.931 1.00 85.00 99 ARG A O 1
ATOM 774 N N . THR A 1 100 ? -10.012 -2.149 9.331 1.00 85.81 100 THR A N 1
ATOM 775 C CA . THR A 1 100 ? -10.645 -2.433 10.635 1.00 85.81 100 THR A CA 1
ATOM 776 C C . THR A 1 100 ? -11.591 -1.311 11.120 1.00 85.81 100 THR A C 1
ATOM 778 O O . THR A 1 100 ? -11.422 -0.135 10.793 1.00 85.81 100 THR A O 1
ATOM 781 N N . GLN A 1 101 ? -12.572 -1.666 11.961 1.00 82.69 101 GLN A N 1
ATOM 782 C CA . GLN A 1 101 ? -13.239 -0.743 12.914 1.00 82.69 101 GLN A CA 1
ATOM 783 C C . GLN A 1 101 ? -12.970 -1.099 14.368 1.00 82.69 101 GLN A C 1
ATOM 785 O O . GLN A 1 101 ? -13.355 -0.364 15.266 1.00 82.69 101 GLN A O 1
ATOM 790 N N . ARG A 1 102 ? -12.326 -2.239 14.615 1.00 86.69 102 ARG A N 1
ATOM 791 C CA . ARG A 1 102 ? -12.172 -2.777 15.964 1.00 86.69 102 ARG A CA 1
ATOM 792 C C . ARG A 1 102 ? -11.192 -1.964 16.815 1.00 86.69 102 ARG A C 1
ATOM 794 O O . ARG A 1 102 ? -11.190 -2.112 18.027 1.00 86.69 102 ARG A O 1
ATOM 801 N N . TYR A 1 103 ? -10.363 -1.136 16.178 1.00 90.88 103 TYR A N 1
ATOM 802 C CA . TYR A 1 103 ? -9.228 -0.462 16.807 1.00 90.88 103 TYR A CA 1
ATOM 803 C C . TYR A 1 103 ? -9.261 1.061 16.565 1.00 90.88 103 TYR A C 1
ATOM 805 O O . TYR A 1 103 ? -8.365 1.585 15.905 1.00 90.88 103 TYR A O 1
ATOM 813 N N . PRO A 1 104 ? -10.291 1.791 17.039 1.00 90.81 104 PRO A N 1
ATOM 814 C CA . PRO A 1 104 ? -10.406 3.235 16.805 1.00 90.81 104 PRO A CA 1
ATOM 815 C C . PRO A 1 104 ? -9.219 4.021 17.381 1.00 90.81 104 PRO A C 1
ATOM 817 O O . PRO A 1 104 ? -8.693 4.894 16.696 1.00 90.81 104 PRO A O 1
ATOM 820 N N . ASN A 1 105 ? -8.732 3.649 18.570 1.00 94.88 105 ASN A N 1
ATOM 821 C CA . ASN A 1 105 ? -7.580 4.304 19.202 1.00 94.88 105 ASN A CA 1
ATOM 822 C C . ASN A 1 105 ? -6.310 4.147 18.356 1.00 94.88 105 ASN A C 1
ATOM 824 O O . ASN A 1 105 ? -5.637 5.132 18.086 1.00 94.88 105 ASN A O 1
ATOM 828 N N . LEU A 1 106 ? -6.044 2.940 17.840 1.00 95.56 106 LEU A N 1
ATOM 829 C CA . LEU A 1 106 ? -4.933 2.709 16.913 1.00 95.56 106 LEU A CA 1
ATOM 830 C C . LEU A 1 106 ? -5.056 3.584 15.659 1.00 95.56 106 LEU A C 1
ATOM 832 O O . LEU A 1 106 ? -4.065 4.143 15.206 1.00 95.56 106 LEU A O 1
ATOM 836 N N . ILE A 1 107 ? -6.255 3.704 15.080 1.00 94.81 107 ILE A N 1
ATOM 837 C CA . ILE A 1 107 ? -6.469 4.555 13.902 1.00 94.81 107 ILE A CA 1
ATOM 838 C C . ILE A 1 107 ? -6.180 6.030 14.224 1.00 94.81 107 ILE A C 1
ATOM 840 O O . ILE A 1 107 ? -5.615 6.716 13.373 1.00 94.81 107 ILE A O 1
ATOM 844 N N . SER A 1 108 ? -6.530 6.510 15.425 1.00 95.50 108 SER A N 1
ATOM 845 C CA . SER A 1 108 ? -6.156 7.857 15.885 1.00 95.50 108 SER A CA 1
ATOM 846 C C . SER A 1 108 ? -4.642 7.999 16.003 1.00 95.50 108 SER A C 1
ATOM 848 O O . SER A 1 108 ? -4.063 8.860 15.349 1.00 95.50 108 SER A O 1
ATOM 850 N N . SER A 1 109 ? -3.983 7.082 16.717 1.00 96.75 109 SER A N 1
ATOM 851 C CA . SER A 1 109 ? -2.529 7.112 16.908 1.00 96.75 109 SER A CA 1
ATOM 852 C C . SER A 1 109 ? -1.760 7.027 15.590 1.00 96.75 109 SER A C 1
ATOM 854 O O . SER A 1 109 ? -0.752 7.701 15.419 1.00 96.75 109 SER A O 1
ATOM 856 N N . LEU A 1 110 ? -2.237 6.240 14.621 1.00 96.19 110 LEU A N 1
ATOM 857 C CA . LEU A 1 110 ? -1.647 6.184 13.282 1.00 96.19 110 LEU A CA 1
ATOM 858 C C . LEU A 1 110 ? -1.820 7.504 12.526 1.00 96.19 110 LEU A C 1
ATOM 860 O O . LEU A 1 110 ? -0.912 7.910 11.809 1.00 96.19 110 LEU A O 1
ATOM 864 N N . ARG A 1 111 ? -2.959 8.187 12.678 1.00 96.06 111 ARG A N 1
ATOM 865 C CA . ARG A 1 111 ? -3.178 9.507 12.071 1.00 96.06 111 ARG A CA 1
ATOM 866 C C . ARG A 1 111 ? -2.230 10.540 12.671 1.00 96.06 111 ARG A C 1
ATOM 868 O O . ARG A 1 111 ? -1.509 11.192 11.924 1.00 96.06 111 ARG A O 1
ATOM 875 N N . GLU A 1 112 ? -2.156 10.611 13.994 1.00 96.38 112 GLU A N 1
ATOM 876 C CA . GLU A 1 112 ? -1.203 11.473 14.705 1.00 96.38 112 GLU A CA 1
ATOM 877 C C . GLU A 1 112 ? 0.242 11.165 14.287 1.00 96.38 112 GLU A C 1
ATOM 879 O O . GLU A 1 112 ? 1.031 12.073 14.033 1.00 96.38 112 GLU A O 1
ATOM 884 N N . ALA A 1 113 ? 0.580 9.883 14.116 1.00 95.75 113 ALA A N 1
ATOM 885 C CA . ALA A 1 113 ? 1.900 9.461 13.666 1.00 95.75 113 ALA A CA 1
ATOM 886 C C . ALA A 1 113 ? 2.250 9.964 12.255 1.00 95.75 113 ALA A C 1
ATOM 888 O O . ALA A 1 113 ? 3.419 10.258 12.003 1.00 95.75 113 ALA A O 1
ATOM 889 N N . THR A 1 114 ? 1.274 10.101 11.344 1.00 95.56 114 THR A N 1
ATOM 890 C CA . THR A 1 114 ? 1.549 10.658 10.005 1.00 95.56 114 THR A CA 1
ATOM 891 C C . THR A 1 114 ? 2.022 12.106 10.049 1.00 95.56 114 THR A C 1
ATOM 893 O O . THR A 1 114 ? 2.830 12.502 9.214 1.00 95.56 114 THR A O 1
ATOM 896 N N . GLU A 1 115 ? 1.569 12.872 11.040 1.00 93.00 115 GLU A N 1
ATOM 897 C CA . GLU A 1 115 ? 1.957 14.268 11.234 1.00 93.00 115 GLU A CA 1
ATOM 898 C C . GLU A 1 115 ? 3.238 14.358 12.071 1.00 93.00 115 GLU A C 1
ATOM 900 O O . GLU A 1 115 ? 4.230 14.946 11.635 1.00 93.00 1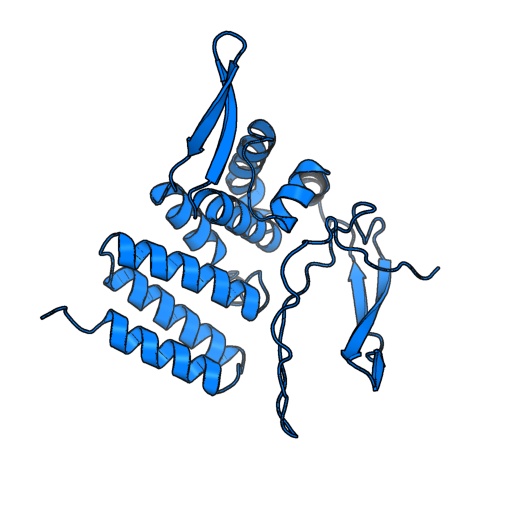15 GLU A O 1
ATOM 905 N N . LYS A 1 116 ? 3.258 13.692 13.233 1.00 94.31 116 LYS A N 1
ATOM 906 C CA . LYS A 1 116 ? 4.376 13.717 14.189 1.00 94.31 116 LYS A CA 1
ATOM 907 C C . LYS A 1 116 ? 5.687 13.214 13.581 1.00 94.31 116 LYS A C 1
ATOM 909 O O . LYS A 1 116 ? 6.739 13.793 13.839 1.00 94.31 116 LYS A O 1
ATOM 914 N N . TYR A 1 117 ? 5.637 12.152 12.775 1.00 93.56 117 TYR A N 1
ATOM 915 C CA . TYR A 1 117 ? 6.830 11.483 12.241 1.00 93.56 117 TYR A CA 1
ATOM 916 C C . TYR A 1 117 ? 7.066 11.743 10.751 1.00 93.56 117 TYR A C 1
ATOM 918 O O . TYR A 1 117 ? 7.902 11.070 10.147 1.00 93.56 117 TYR A O 1
ATOM 926 N N . ALA A 1 118 ? 6.388 12.729 10.149 1.00 88.75 118 ALA A N 1
ATOM 927 C CA . ALA A 1 118 ? 6.427 13.001 8.706 1.00 88.75 118 ALA A CA 1
ATOM 928 C C . ALA A 1 118 ? 7.850 13.094 8.116 1.00 88.75 118 ALA A C 1
ATOM 930 O O . ALA A 1 118 ? 8.081 12.692 6.976 1.00 88.75 118 ALA A O 1
ATOM 931 N N . LYS A 1 119 ? 8.805 13.615 8.900 1.00 86.88 119 LYS A N 1
ATOM 932 C CA . LYS A 1 119 ? 10.218 13.785 8.517 1.00 86.88 119 LYS A CA 1
ATOM 933 C C . LYS A 1 119 ? 11.155 12.714 9.094 1.00 86.88 119 LYS A C 1
ATOM 935 O O . LYS A 1 119 ? 12.331 12.700 8.753 1.00 86.88 119 LYS A O 1
ATOM 940 N N . THR A 1 120 ? 10.661 11.848 9.977 1.00 87.88 120 THR A N 1
ATOM 941 C CA . THR A 1 120 ? 11.460 10.855 10.713 1.00 87.88 120 THR A CA 1
ATOM 942 C C . THR A 1 120 ? 11.794 9.649 9.849 1.00 87.88 120 THR A C 1
ATOM 944 O O . THR A 1 120 ? 12.962 9.315 9.674 1.00 87.88 120 THR A O 1
ATOM 947 N N . ASP A 1 121 ? 10.759 8.991 9.327 1.00 88.38 121 ASP A N 1
ATOM 948 C CA . ASP A 1 121 ? 10.888 7.841 8.437 1.00 88.38 121 ASP A CA 1
ATOM 949 C C . ASP A 1 121 ? 9.825 7.948 7.337 1.00 88.38 121 ASP A C 1
ATOM 951 O O . ASP A 1 121 ? 8.695 7.466 7.487 1.00 88.38 121 ASP A O 1
ATOM 955 N N . PRO A 1 122 ? 10.166 8.613 6.220 1.00 89.94 122 PRO A N 1
ATOM 956 C CA . PRO A 1 122 ? 9.237 8.800 5.120 1.00 89.94 122 PRO A CA 1
ATOM 957 C C . PRO A 1 122 ? 8.708 7.479 4.552 1.00 89.94 122 PRO A C 1
ATOM 959 O O . PRO A 1 122 ? 7.576 7.440 4.087 1.00 89.94 122 PRO A O 1
ATOM 962 N N . VAL A 1 123 ? 9.468 6.379 4.601 1.00 91.25 123 VAL A N 1
ATOM 963 C CA . VAL A 1 123 ? 9.007 5.082 4.078 1.00 91.25 123 VAL A CA 1
ATOM 964 C C . VAL A 1 123 ? 7.889 4.527 4.955 1.00 91.25 123 VAL A C 1
ATOM 966 O O . VAL A 1 123 ? 6.823 4.167 4.443 1.00 91.25 123 VAL A O 1
ATOM 969 N N . LEU A 1 124 ? 8.100 4.484 6.272 1.00 91.25 124 LEU A N 1
ATOM 970 C CA . LEU A 1 124 ? 7.096 3.986 7.213 1.00 91.25 124 LEU A CA 1
ATOM 971 C C . LEU A 1 124 ? 5.856 4.881 7.238 1.00 91.25 124 LEU A C 1
ATOM 973 O O . LEU A 1 124 ? 4.735 4.375 7.184 1.00 91.25 124 LEU A O 1
ATOM 977 N N . VAL A 1 125 ? 6.024 6.203 7.215 1.00 94.56 125 VAL A N 1
ATOM 978 C CA . VAL A 1 125 ? 4.891 7.141 7.166 1.00 94.56 125 VAL A CA 1
ATOM 979 C C . VAL A 1 125 ? 4.029 6.917 5.920 1.00 94.56 125 VAL A C 1
ATOM 981 O O . VAL A 1 125 ? 2.799 6.914 6.010 1.00 94.56 125 VAL A O 1
ATOM 984 N N . ARG A 1 126 ? 4.632 6.644 4.756 1.00 95.12 126 ARG A N 1
ATOM 985 C CA . ARG A 1 126 ? 3.879 6.320 3.529 1.00 95.12 126 ARG A CA 1
ATOM 986 C C . ARG A 1 126 ? 3.063 5.037 3.682 1.00 95.12 126 ARG A C 1
ATOM 988 O O . ARG A 1 126 ? 1.915 5.013 3.239 1.00 95.12 126 ARG A O 1
ATOM 995 N N . HIS A 1 127 ? 3.593 4.014 4.355 1.00 93.75 127 HIS A N 1
ATOM 996 C CA . HIS A 1 127 ? 2.838 2.795 4.670 1.00 93.75 127 HIS A CA 1
ATOM 997 C C . HIS A 1 127 ? 1.641 3.077 5.583 1.00 93.75 127 HIS A C 1
ATOM 999 O O . HIS A 1 127 ? 0.554 2.551 5.339 1.00 93.75 127 HIS A O 1
ATOM 1005 N N . ILE A 1 128 ? 1.801 3.953 6.579 1.00 95.56 128 ILE A N 1
ATOM 1006 C CA . ILE A 1 128 ? 0.696 4.367 7.455 1.00 95.56 128 ILE A CA 1
ATOM 1007 C C . ILE A 1 128 ? -0.403 5.047 6.638 1.00 95.56 128 ILE A C 1
ATOM 1009 O O . ILE A 1 128 ? -1.572 4.671 6.740 1.00 95.56 128 ILE A O 1
ATOM 1013 N N . HIS A 1 129 ? -0.036 5.984 5.762 1.00 97.06 129 HIS A N 1
ATOM 1014 C CA . HIS A 1 129 ? -0.976 6.602 4.830 1.00 97.06 129 HIS A CA 1
ATOM 1015 C C . HIS A 1 129 ? -1.680 5.566 3.941 1.00 97.06 129 HIS A C 1
ATOM 1017 O O . HIS A 1 129 ? -2.905 5.588 3.835 1.00 97.06 129 HIS A O 1
ATOM 1023 N N . ALA A 1 130 ? -0.956 4.614 3.347 1.00 95.75 130 ALA A N 1
ATOM 1024 C CA . ALA A 1 130 ? -1.573 3.582 2.512 1.00 95.75 130 ALA A CA 1
ATOM 1025 C C . ALA A 1 130 ? -2.641 2.793 3.281 1.00 95.75 130 ALA A C 1
ATOM 1027 O O . ALA A 1 130 ? -3.760 2.615 2.797 1.00 95.75 130 ALA A O 1
ATOM 1028 N N . VAL A 1 131 ? -2.328 2.377 4.505 1.00 94.56 131 VAL A N 1
ATOM 1029 C CA . VAL A 1 131 ? -3.234 1.612 5.364 1.00 94.56 131 VAL A CA 1
ATOM 1030 C C . VAL A 1 131 ? -4.447 2.441 5.785 1.00 94.56 131 VAL A C 1
ATOM 1032 O O . VAL A 1 131 ? -5.576 1.953 5.700 1.00 94.56 131 VAL A O 1
ATOM 1035 N N . LEU A 1 132 ? -4.251 3.701 6.185 1.00 95.62 132 LEU A N 1
ATOM 1036 C CA . LEU A 1 132 ? -5.347 4.608 6.533 1.00 95.62 132 LEU A CA 1
ATOM 1037 C C . LEU A 1 132 ? -6.274 4.846 5.332 1.00 95.62 132 LEU A C 1
ATOM 1039 O O . LEU A 1 132 ? -7.491 4.732 5.475 1.00 95.62 132 LEU A O 1
ATOM 1043 N N . GLY A 1 133 ? -5.724 5.084 4.139 1.00 95.75 133 GLY A N 1
ATOM 1044 C CA . GLY A 1 133 ? -6.504 5.280 2.914 1.00 95.75 133 GLY A CA 1
ATOM 1045 C C . GLY A 1 133 ? -7.264 4.022 2.479 1.00 95.75 133 GLY A C 1
ATOM 1046 O O . GLY A 1 133 ? -8.467 4.071 2.202 1.00 95.75 133 GLY A O 1
ATOM 1047 N N . LEU A 1 134 ? -6.606 2.858 2.492 1.00 94.06 134 LEU A N 1
ATOM 1048 C CA . LEU A 1 134 ? -7.245 1.572 2.191 1.00 94.06 134 LEU A CA 1
ATOM 1049 C C . LEU A 1 134 ? -8.342 1.222 3.200 1.00 94.06 134 LEU A C 1
ATOM 1051 O O . LEU A 1 134 ? -9.384 0.680 2.795 1.00 94.06 134 LEU A O 1
ATOM 1055 N N . ASN A 1 135 ? -8.166 1.593 4.471 1.00 93.69 135 ASN A N 1
ATOM 1056 C CA . ASN A 1 135 ? -9.188 1.421 5.492 1.00 93.69 135 ASN A CA 1
ATOM 1057 C C . ASN A 1 135 ? -10.468 2.192 5.151 1.00 93.69 135 ASN A C 1
ATOM 1059 O O . ASN A 1 135 ? -11.545 1.702 5.475 1.00 93.69 135 ASN A O 1
ATOM 1063 N N . GLN A 1 136 ? -10.391 3.330 4.451 1.00 92.75 136 GLN A N 1
ATOM 1064 C CA . GLN A 1 136 ? -11.557 4.136 4.046 1.00 92.75 136 GLN A CA 1
ATOM 1065 C C . GLN A 1 136 ? -12.182 3.726 2.701 1.00 92.75 136 GLN A C 1
ATOM 1067 O O . GLN A 1 136 ? -13.280 4.158 2.367 1.00 92.75 136 GLN A O 1
ATOM 1072 N N . SER A 1 137 ? -11.527 2.852 1.933 1.00 89.75 137 SER A N 1
ATOM 1073 C CA . SER A 1 137 ? -11.853 2.621 0.513 1.00 89.75 137 SER A CA 1
ATOM 1074 C C . SER A 1 137 ? -13.118 1.852 0.183 1.00 89.75 137 SER A C 1
ATOM 1076 O O . SER A 1 137 ? -13.591 1.920 -0.955 1.00 89.75 137 SER A O 1
ATOM 1078 N N . ARG A 1 138 ? -13.666 1.078 1.118 1.00 84.38 138 ARG A N 1
ATOM 1079 C CA . ARG A 1 138 ? -14.855 0.269 0.846 1.00 84.38 138 ARG A CA 1
ATOM 1080 C C . ARG A 1 138 ? -15.833 0.299 1.996 1.00 84.38 138 ARG A C 1
ATOM 1082 O O . ARG A 1 138 ? -15.462 0.467 3.157 1.00 84.38 138 ARG A O 1
ATOM 1089 N N . ARG A 1 139 ? -17.077 0.037 1.610 1.00 88.06 139 ARG A N 1
ATOM 1090 C CA . ARG A 1 139 ? -18.155 -0.309 2.509 1.00 88.06 139 ARG A CA 1
ATOM 1091 C C . ARG A 1 139 ? -17.818 -1.624 3.194 1.00 88.06 139 ARG A C 1
ATOM 1093 O O . ARG A 1 139 ? -17.372 -2.566 2.533 1.00 88.06 139 ARG A O 1
ATOM 1100 N N . PHE A 1 140 ? -18.058 -1.716 4.491 1.00 85.19 140 PHE A N 1
ATOM 1101 C CA . PHE A 1 140 ? -18.094 -3.007 5.167 1.00 85.19 140 PHE A CA 1
ATOM 1102 C C . PHE A 1 140 ? -19.146 -3.010 6.271 1.00 85.19 140 PHE A C 1
ATOM 1104 O O . PHE A 1 140 ? -19.614 -1.968 6.736 1.00 85.19 140 PHE A O 1
ATOM 1111 N N . LYS A 1 141 ? -19.518 -4.230 6.649 1.00 87.06 141 LYS A N 1
ATOM 1112 C CA . LYS A 1 141 ? -20.485 -4.535 7.695 1.00 87.06 141 LYS A CA 1
ATOM 1113 C C . LYS A 1 141 ? -19.756 -4.731 9.017 1.00 87.06 141 LYS A C 1
ATOM 1115 O O . LYS A 1 141 ? -18.674 -5.315 9.039 1.00 87.06 141 LYS A O 1
ATOM 1120 N N . TYR A 1 142 ? -20.366 -4.296 10.105 1.00 86.06 142 TYR A N 1
ATOM 1121 C CA . TYR A 1 142 ? -19.939 -4.636 11.455 1.00 86.06 142 TYR A CA 1
ATOM 1122 C C . TYR A 1 142 ? -21.164 -4.826 12.345 1.00 86.06 142 TYR A C 1
ATOM 1124 O O . TYR A 1 142 ? -22.253 -4.347 12.030 1.00 86.06 142 TYR A O 1
ATOM 1132 N N . VAL A 1 143 ? -20.997 -5.589 13.420 1.00 87.44 143 VAL A N 1
ATOM 1133 C CA . VAL A 1 143 ? -22.079 -5.892 14.356 1.00 87.44 143 VAL A CA 1
ATOM 1134 C C . VAL A 1 143 ? -21.970 -4.944 15.538 1.00 87.44 143 VAL A C 1
ATOM 1136 O O . VAL A 1 143 ? -20.893 -4.795 16.113 1.00 87.44 143 VAL A O 1
ATOM 1139 N N . VAL A 1 144 ? -23.085 -4.321 15.894 1.00 89.06 144 VAL A N 1
ATOM 1140 C CA . VAL A 1 144 ? -23.239 -3.535 17.120 1.00 89.06 144 VAL A CA 1
ATOM 1141 C C . VAL A 1 144 ? -24.372 -4.112 17.944 1.00 89.06 144 VAL A C 1
ATOM 1143 O O . VAL A 1 144 ? -25.309 -4.701 17.402 1.00 89.06 144 VAL A O 1
ATOM 1146 N N . GLU A 1 145 ? -24.308 -3.922 19.251 1.00 91.94 145 GLU A N 1
ATOM 1147 C CA . GLU A 1 145 ? -25.418 -4.248 20.131 1.00 91.94 145 GLU A CA 1
ATOM 1148 C C . GLU A 1 145 ? -26.305 -3.015 20.316 1.00 91.94 145 GLU A C 1
ATOM 1150 O O . GLU A 1 145 ? -25.830 -1.933 20.660 1.00 91.94 145 GLU A O 1
ATOM 1155 N N . LYS A 1 146 ? -27.602 -3.158 20.039 1.00 90.25 146 LYS A N 1
ATOM 1156 C CA . LYS A 1 146 ? -28.614 -2.123 20.271 1.00 90.25 146 LYS A CA 1
ATOM 1157 C C . LYS A 1 146 ? -29.791 -2.757 20.995 1.00 90.25 146 LYS A C 1
ATOM 1159 O O . LYS A 1 146 ? -30.437 -3.643 20.442 1.00 90.25 146 LYS A O 1
ATOM 1164 N N . ARG A 1 147 ? -30.077 -2.291 22.218 1.00 91.75 147 ARG A N 1
ATOM 1165 C CA . ARG A 1 147 ? -31.182 -2.790 23.065 1.00 91.75 147 ARG A CA 1
ATOM 1166 C C . ARG A 1 147 ? -31.157 -4.324 23.230 1.00 91.75 147 ARG A C 1
ATOM 1168 O O . ARG A 1 147 ? -32.161 -4.986 22.989 1.00 91.75 147 ARG A O 1
ATOM 1175 N N . GLY A 1 148 ? -29.987 -4.891 23.541 1.00 92.69 148 GLY A N 1
ATOM 1176 C CA . GLY A 1 148 ? -29.800 -6.339 23.726 1.00 92.69 148 GLY A CA 1
ATOM 1177 C C . GLY A 1 148 ? -29.856 -7.184 22.445 1.00 92.69 148 GLY A C 1
ATOM 1178 O O . GLY A 1 148 ? -29.852 -8.410 22.514 1.00 92.69 148 GLY A O 1
ATOM 1179 N N . LYS A 1 149 ? -29.926 -6.563 21.256 1.00 93.25 149 LYS A N 1
ATOM 1180 C CA . LYS A 1 149 ? -29.950 -7.262 19.961 1.00 93.25 149 LYS A CA 1
ATOM 1181 C C . LYS A 1 149 ? -28.709 -6.936 19.137 1.00 93.25 149 LYS A C 1
ATOM 1183 O O . LYS A 1 149 ? -28.288 -5.781 19.052 1.00 93.25 149 LYS A O 1
ATOM 1188 N N . ARG A 1 150 ? -28.151 -7.954 18.474 1.00 93.69 150 ARG A N 1
ATOM 1189 C CA . ARG A 1 150 ? -27.052 -7.799 17.509 1.00 93.69 150 ARG A CA 1
ATOM 1190 C C . ARG A 1 150 ? -27.603 -7.269 16.188 1.00 93.69 150 ARG A C 1
ATOM 1192 O O . ARG A 1 150 ? -28.379 -7.946 15.522 1.00 93.69 150 ARG A O 1
ATOM 1199 N N . VAL A 1 151 ? -27.184 -6.069 15.805 1.00 93.94 151 VAL A N 1
ATOM 1200 C CA . VAL A 1 151 ? -27.607 -5.391 14.575 1.00 93.94 151 VAL A CA 1
ATOM 1201 C C . VAL A 1 151 ? -26.406 -5.211 13.657 1.00 93.94 151 VAL A C 1
ATOM 1203 O O . VAL A 1 151 ? -25.329 -4.803 14.091 1.00 93.94 151 VAL A O 1
ATOM 1206 N N . ILE A 1 152 ? -26.595 -5.499 12.370 1.00 92.31 152 ILE A N 1
ATOM 1207 C CA . ILE A 1 152 ? -25.590 -5.233 11.341 1.00 92.31 152 ILE A CA 1
ATOM 1208 C C . ILE A 1 152 ? -25.686 -3.764 10.935 1.00 92.31 152 ILE A C 1
ATOM 1210 O O . ILE A 1 152 ? -26.728 -3.305 10.472 1.00 92.31 152 ILE A O 1
ATOM 1214 N N . VAL A 1 153 ? -24.580 -3.041 11.065 1.00 91.19 153 VAL A N 1
ATOM 1215 C CA . VAL A 1 153 ? -24.429 -1.662 10.599 1.00 91.19 153 VAL A CA 1
ATOM 1216 C C . VAL A 1 153 ? -23.426 -1.626 9.456 1.00 91.19 153 VAL A C 1
ATOM 1218 O O . VAL A 1 153 ? -22.505 -2.442 9.368 1.00 91.19 153 VAL A O 1
ATOM 1221 N N . PHE A 1 154 ? -23.632 -0.677 8.552 1.00 90.38 154 PHE A N 1
ATOM 1222 C CA . PHE A 1 154 ? -22.762 -0.431 7.418 1.00 90.38 154 PHE A CA 1
ATOM 1223 C C . PHE A 1 154 ? -22.011 0.869 7.636 1.00 90.38 154 PHE A C 1
ATOM 1225 O O . PHE A 1 154 ? -22.612 1.885 7.974 1.00 90.38 154 PHE A O 1
ATOM 1232 N N . ARG A 1 155 ? -20.703 0.838 7.396 1.00 89.50 155 ARG A N 1
ATOM 1233 C CA . ARG A 1 155 ? -19.912 2.055 7.240 1.00 89.50 155 ARG A CA 1
ATOM 1234 C C . ARG A 1 155 ? -19.681 2.269 5.755 1.00 89.50 155 ARG A C 1
ATOM 1236 O O . ARG A 1 155 ? -19.090 1.398 5.116 1.00 89.50 155 ARG A O 1
ATOM 1243 N N . GLU A 1 156 ? -20.138 3.390 5.216 1.00 91.12 156 GLU A N 1
ATOM 1244 C CA . GLU A 1 156 ? -19.850 3.752 3.828 1.00 91.12 156 GLU A CA 1
ATOM 1245 C C . GLU A 1 156 ? -18.362 4.108 3.640 1.00 91.12 156 GLU A C 1
ATOM 1247 O O . GLU A 1 156 ? -17.654 4.377 4.620 1.00 91.12 156 GLU A O 1
ATOM 1252 N N . PRO A 1 157 ? -17.834 4.042 2.404 1.00 91.69 157 PRO A N 1
ATOM 1253 C CA . PRO A 1 157 ? -16.496 4.534 2.113 1.00 91.69 157 PRO A CA 1
ATOM 1254 C C . PRO A 1 157 ? -16.388 6.040 2.384 1.00 91.69 157 PRO A C 1
ATOM 1256 O O . PRO A 1 157 ? -17.223 6.811 1.914 1.00 91.69 157 PRO A O 1
ATOM 1259 N N . ASP A 1 158 ? -15.312 6.465 3.040 1.00 93.06 158 ASP A N 1
ATOM 1260 C CA . ASP A 1 158 ? -14.985 7.883 3.193 1.00 93.06 158 ASP A CA 1
ATOM 1261 C C . ASP A 1 158 ? -14.024 8.302 2.075 1.00 93.06 158 ASP A C 1
ATOM 1263 O O . ASP A 1 158 ? -12.809 8.099 2.149 1.00 93.06 158 ASP A O 1
ATOM 1267 N N . GLN A 1 159 ? -14.587 8.847 0.992 1.00 93.12 159 GLN A N 1
ATOM 1268 C CA . GLN A 1 159 ? -13.809 9.224 -0.191 1.00 93.12 159 GLN A CA 1
ATOM 1269 C C . GLN A 1 159 ? -12.822 10.360 0.092 1.00 93.12 159 GLN A C 1
ATOM 1271 O O . GLN A 1 159 ? -11.746 10.381 -0.502 1.00 93.12 159 GLN A O 1
ATOM 1276 N N . LYS A 1 160 ? -13.156 11.284 1.002 1.00 93.44 160 LYS A N 1
ATOM 1277 C CA . LYS A 1 160 ? -12.299 12.431 1.321 1.00 93.44 160 LYS A CA 1
ATOM 1278 C C . LYS A 1 160 ? -11.020 11.951 1.997 1.00 93.44 160 LYS A C 1
ATOM 1280 O O . LYS A 1 160 ? -9.932 12.198 1.485 1.00 93.44 160 LYS A O 1
ATOM 1285 N N . HIS A 1 161 ? -11.151 11.201 3.090 1.00 93.94 161 HIS A N 1
ATOM 1286 C CA . HIS A 1 161 ? -9.991 10.678 3.811 1.00 93.94 161 HIS A CA 1
ATOM 1287 C C . HIS A 1 161 ? -9.214 9.646 2.990 1.00 93.94 161 HIS A C 1
ATOM 1289 O O . HIS A 1 161 ? -7.988 9.592 3.082 1.00 93.94 161 HIS A O 1
ATOM 1295 N N . LEU A 1 162 ? -9.894 8.854 2.152 1.00 95.50 162 LEU A N 1
ATOM 1296 C CA . LEU A 1 162 ? -9.211 7.974 1.207 1.00 95.50 162 LEU A CA 1
ATOM 1297 C C . LEU A 1 162 ? -8.262 8.750 0.301 1.00 95.50 162 LEU A C 1
ATOM 1299 O O . LEU A 1 162 ? -7.101 8.364 0.197 1.00 95.50 162 LEU A O 1
ATOM 1303 N N . VAL A 1 163 ? -8.756 9.797 -0.366 1.00 97.31 163 VAL A N 1
ATOM 1304 C CA . VAL A 1 163 ? -7.955 10.564 -1.327 1.00 97.31 163 VAL A CA 1
ATOM 1305 C C . VAL A 1 163 ? -6.767 11.195 -0.618 1.00 97.31 163 VAL A C 1
ATOM 1307 O O . VAL A 1 163 ? -5.640 10.950 -1.032 1.00 97.31 163 VAL A O 1
ATOM 1310 N N . THR A 1 164 ? -6.995 11.884 0.505 1.00 96.94 164 THR A N 1
ATOM 1311 C CA . THR A 1 164 ? -5.925 12.520 1.288 1.00 96.94 164 THR A CA 1
ATOM 1312 C C . THR A 1 164 ? -4.808 11.540 1.644 1.00 96.94 164 THR A C 1
ATOM 1314 O O . THR A 1 164 ? -3.627 11.823 1.437 1.00 96.94 164 THR A O 1
ATOM 1317 N N . HIS A 1 165 ? -5.154 10.359 2.160 1.00 97.69 165 HIS A N 1
ATOM 1318 C CA . HIS A 1 165 ? -4.135 9.399 2.561 1.00 97.69 165 HIS A CA 1
ATOM 1319 C C . HIS A 1 165 ? -3.493 8.677 1.366 1.00 97.69 165 HIS A C 1
ATOM 1321 O O . HIS A 1 165 ? -2.285 8.463 1.381 1.00 97.69 165 HIS A O 1
ATOM 1327 N N . LEU A 1 166 ? -4.237 8.320 0.316 1.00 97.69 166 LEU A N 1
ATOM 1328 C CA . LEU A 1 166 ? -3.646 7.637 -0.840 1.00 97.69 166 LEU A CA 1
ATOM 1329 C C . LEU A 1 166 ? -2.795 8.562 -1.717 1.00 97.69 166 LEU A C 1
ATOM 1331 O O . LEU A 1 166 ? -1.801 8.090 -2.266 1.00 97.69 166 LEU A O 1
ATOM 1335 N N . GLU A 1 167 ? -3.121 9.854 -1.815 1.00 97.88 167 GLU A N 1
ATOM 1336 C CA . GLU A 1 167 ? -2.245 10.857 -2.437 1.00 97.88 167 GLU A CA 1
ATOM 1337 C C . GLU A 1 167 ? -0.895 10.887 -1.724 1.00 97.88 167 GLU A C 1
ATOM 1339 O O . GLU A 1 167 ? 0.143 10.708 -2.358 1.00 97.88 167 GLU A O 1
ATOM 1344 N N . ALA A 1 168 ? -0.913 11.027 -0.394 1.00 97.00 168 ALA A N 1
ATOM 1345 C CA . ALA A 1 168 ? 0.297 11.013 0.412 1.00 97.00 168 ALA A CA 1
ATOM 1346 C C . ALA A 1 168 ? 1.065 9.695 0.251 1.00 97.00 168 ALA A C 1
ATOM 1348 O O . ALA A 1 168 ? 2.275 9.731 0.074 1.00 97.00 168 ALA A O 1
ATOM 1349 N N . ALA A 1 169 ? 0.393 8.540 0.244 1.00 97.06 169 ALA A N 1
ATOM 1350 C CA . ALA A 1 169 ? 1.041 7.246 0.026 1.00 97.06 169 ALA A CA 1
ATOM 1351 C C . ALA A 1 169 ? 1.706 7.134 -1.360 1.00 97.06 169 ALA A C 1
ATOM 1353 O O . ALA A 1 169 ? 2.801 6.589 -1.473 1.00 97.06 169 ALA A O 1
ATOM 1354 N N . CYS A 1 170 ? 1.076 7.663 -2.412 1.00 97.25 170 CYS A N 1
ATOM 1355 C CA . CYS A 1 170 ? 1.587 7.576 -3.783 1.00 97.25 170 CYS A CA 1
ATOM 1356 C C . CYS A 1 170 ? 2.684 8.606 -4.108 1.00 97.25 170 CYS A C 1
ATOM 1358 O O . CYS A 1 170 ? 3.260 8.555 -5.200 1.00 97.25 170 CYS A O 1
ATOM 1360 N N . GLN A 1 171 ? 2.993 9.529 -3.194 1.00 95.31 171 GLN A N 1
ATOM 1361 C CA . GLN A 1 171 ? 4.115 10.450 -3.358 1.00 95.31 171 GLN A CA 1
ATOM 1362 C C . GLN A 1 171 ? 5.446 9.696 -3.317 1.00 95.31 171 GLN A C 1
ATOM 1364 O O . GLN A 1 171 ? 5.729 8.936 -2.388 1.00 95.31 171 GLN A O 1
ATOM 1369 N N . LEU A 1 172 ? 6.291 9.962 -4.314 1.00 94.62 172 LEU A N 1
ATOM 1370 C CA . LEU A 1 172 ? 7.658 9.454 -4.344 1.00 94.62 172 LEU A CA 1
ATOM 1371 C C . LEU A 1 172 ? 8.474 10.062 -3.197 1.00 94.62 172 LEU A C 1
ATOM 1373 O O . LEU A 1 172 ? 8.250 11.199 -2.778 1.00 94.62 172 LEU A O 1
ATOM 1377 N N . LEU A 1 173 ? 9.435 9.294 -2.700 1.00 91.94 173 LEU A N 1
ATOM 1378 C CA . LEU A 1 173 ? 10.376 9.738 -1.682 1.00 91.94 173 LEU A CA 1
ATOM 1379 C C . LEU A 1 173 ? 11.292 10.824 -2.279 1.00 91.94 173 LEU A C 1
ATOM 1381 O O . LEU A 1 173 ? 11.868 10.574 -3.345 1.00 91.94 173 LEU A O 1
ATOM 1385 N N . PRO A 1 174 ? 11.452 11.992 -1.624 1.00 80.56 174 PRO A N 1
ATOM 1386 C CA . PRO A 1 174 ? 12.172 13.137 -2.190 1.00 80.56 174 PRO A CA 1
ATOM 1387 C C . PRO A 1 174 ? 13.597 12.804 -2.647 1.00 80.56 174 PRO A C 1
ATOM 1389 O O . PRO A 1 174 ? 13.964 13.097 -3.784 1.00 80.56 174 PRO A O 1
ATOM 1392 N N . ASP A 1 175 ? 14.357 12.103 -1.804 1.00 82.25 175 ASP A N 1
ATOM 1393 C CA . ASP A 1 175 ? 15.803 11.914 -1.998 1.00 82.25 175 ASP A CA 1
ATOM 1394 C C . ASP A 1 175 ? 16.148 10.908 -3.097 1.00 82.25 175 ASP A C 1
ATOM 1396 O O . ASP A 1 175 ? 17.231 10.933 -3.674 1.00 82.25 175 ASP A O 1
ATOM 1400 N N . ARG A 1 176 ? 15.231 9.980 -3.377 1.00 80.88 176 ARG A N 1
ATOM 1401 C CA . ARG A 1 176 ? 15.491 8.830 -4.255 1.00 80.88 176 ARG A CA 1
ATOM 1402 C C . ARG A 1 176 ? 14.604 8.812 -5.491 1.00 80.88 176 ARG A C 1
ATOM 1404 O O . ARG A 1 176 ? 14.861 8.044 -6.410 1.00 80.88 176 ARG A O 1
ATOM 1411 N N . LYS A 1 177 ? 13.542 9.628 -5.518 1.00 86.94 177 LYS A N 1
ATOM 1412 C CA . LYS A 1 177 ? 12.497 9.613 -6.555 1.00 86.94 177 LYS A CA 1
ATOM 1413 C C . LYS A 1 177 ? 11.916 8.208 -6.799 1.00 86.94 177 LYS A C 1
ATOM 1415 O O . LYS A 1 177 ? 11.467 7.913 -7.907 1.00 86.94 177 LYS A O 1
ATOM 1420 N N . VAL A 1 178 ? 11.899 7.366 -5.763 1.00 92.31 178 VAL A N 1
ATOM 1421 C CA . VAL A 1 178 ? 11.293 6.022 -5.758 1.00 92.31 178 VAL A CA 1
ATOM 1422 C C . VAL A 1 178 ? 10.063 5.998 -4.861 1.00 92.31 178 VAL A C 1
ATOM 1424 O O . VAL A 1 178 ? 9.943 6.813 -3.945 1.00 92.31 178 VAL A O 1
ATOM 1427 N N . ALA A 1 179 ? 9.138 5.077 -5.119 1.00 94.19 179 ALA A N 1
ATOM 1428 C CA . ALA A 1 179 ? 8.020 4.841 -4.220 1.00 94.19 179 ALA A CA 1
ATOM 1429 C C . ALA A 1 179 ? 8.500 4.190 -2.912 1.00 94.19 179 ALA A C 1
ATOM 1431 O O . ALA A 1 179 ? 9.530 3.520 -2.876 1.00 94.19 179 ALA A O 1
ATOM 1432 N N . ALA A 1 180 ? 7.720 4.348 -1.842 1.00 94.06 180 ALA A N 1
ATOM 1433 C CA . ALA A 1 180 ? 7.930 3.604 -0.599 1.00 94.06 180 ALA A CA 1
ATOM 1434 C C . ALA A 1 180 ? 7.553 2.114 -0.715 1.00 94.06 180 ALA A C 1
ATOM 1436 O O . ALA A 1 180 ? 7.807 1.349 0.208 1.00 94.06 180 ALA A O 1
ATOM 1437 N N . PHE A 1 181 ? 6.936 1.711 -1.827 1.00 94.25 181 PHE A N 1
ATOM 1438 C CA . PHE A 1 181 ? 6.364 0.387 -2.046 1.00 94.25 181 PHE A CA 1
ATOM 1439 C C . PHE A 1 181 ? 7.007 -0.288 -3.255 1.00 94.25 181 PHE A C 1
ATOM 1441 O O . PHE A 1 181 ? 7.539 0.389 -4.135 1.00 94.25 181 PHE A O 1
ATOM 1448 N N . ASP A 1 182 ? 6.883 -1.613 -3.337 1.00 93.50 182 ASP A N 1
ATOM 1449 C CA . ASP A 1 182 ? 7.157 -2.339 -4.575 1.00 93.50 182 ASP A CA 1
ATOM 1450 C C . ASP A 1 182 ? 6.205 -1.899 -5.709 1.00 93.50 182 ASP A C 1
ATOM 1452 O O . ASP A 1 182 ? 5.129 -1.342 -5.464 1.00 93.50 182 ASP A O 1
ATOM 1456 N N . ASN A 1 183 ? 6.580 -2.173 -6.962 1.00 94.81 183 ASN A N 1
ATOM 1457 C CA . ASN A 1 183 ? 5.830 -1.724 -8.140 1.00 94.81 183 ASN A CA 1
ATOM 1458 C C . ASN A 1 183 ? 4.377 -2.233 -8.171 1.00 94.81 183 ASN A C 1
ATOM 1460 O O . ASN A 1 183 ? 3.485 -1.514 -8.626 1.00 94.81 183 ASN A O 1
ATOM 1464 N N . ILE A 1 184 ? 4.115 -3.445 -7.673 1.00 94.25 184 ILE A N 1
ATOM 1465 C CA . ILE A 1 184 ? 2.777 -4.050 -7.669 1.00 94.25 184 ILE A CA 1
ATOM 1466 C C . ILE A 1 184 ? 1.906 -3.334 -6.641 1.00 94.25 184 ILE A C 1
ATOM 1468 O O . ILE A 1 184 ? 0.792 -2.903 -6.953 1.00 94.25 184 ILE A O 1
ATOM 1472 N N . THR A 1 185 ? 2.417 -3.165 -5.422 1.00 94.56 185 THR A N 1
ATOM 1473 C CA . THR A 1 185 ? 1.713 -2.457 -4.348 1.00 94.56 185 THR A CA 1
ATOM 1474 C C . THR A 1 185 ? 1.489 -0.991 -4.711 1.00 94.56 185 THR A C 1
ATOM 1476 O O . THR A 1 185 ? 0.364 -0.504 -4.583 1.00 94.56 185 THR A O 1
ATOM 1479 N N . TYR A 1 186 ? 2.500 -0.303 -5.252 1.00 97.00 186 TYR A N 1
ATOM 1480 C CA . TYR A 1 186 ? 2.365 1.069 -5.747 1.00 97.00 186 TYR A CA 1
ATOM 1481 C C . TYR A 1 186 ? 1.273 1.184 -6.818 1.00 97.00 186 TYR A C 1
ATOM 1483 O O . TYR A 1 186 ? 0.386 2.033 -6.710 1.00 97.00 186 TYR A O 1
ATOM 1491 N N . GLY A 1 187 ? 1.280 0.287 -7.810 1.00 96.94 187 GLY A N 1
ATOM 1492 C CA . GLY A 1 187 ? 0.257 0.237 -8.855 1.00 96.94 187 GLY A CA 1
ATOM 1493 C C . GLY A 1 187 ? -1.151 0.045 -8.289 1.00 96.94 187 GLY A C 1
ATOM 1494 O O . GLY A 1 187 ? -2.064 0.781 -8.652 1.00 96.94 187 GLY A O 1
ATOM 1495 N N . ARG A 1 188 ? -1.331 -0.876 -7.332 1.00 95.81 188 ARG A N 1
ATOM 1496 C CA . ARG A 1 188 ? -2.623 -1.124 -6.659 1.00 95.81 188 ARG A CA 1
ATOM 1497 C C . ARG A 1 188 ? -3.134 0.097 -5.887 1.00 95.81 188 ARG A C 1
ATOM 1499 O O . ARG A 1 188 ? -4.334 0.393 -5.934 1.00 95.81 188 ARG A O 1
ATOM 1506 N N . LEU A 1 189 ? -2.252 0.802 -5.176 1.00 97.06 189 LEU A N 1
ATOM 1507 C CA . LEU A 1 189 ? -2.601 2.030 -4.452 1.00 97.06 189 LEU A CA 1
ATOM 1508 C C . LEU A 1 189 ? -2.988 3.146 -5.427 1.00 97.06 189 LEU A C 1
ATOM 1510 O O . LEU A 1 189 ? -4.053 3.747 -5.271 1.00 97.06 189 LEU A O 1
ATOM 1514 N N . SER A 1 190 ? -2.182 3.349 -6.471 1.00 97.88 190 SER A N 1
ATOM 1515 C CA . SER A 1 190 ? -2.447 4.328 -7.527 1.00 97.88 190 SER A CA 1
ATOM 1516 C C . SER A 1 190 ? -3.774 4.049 -8.237 1.00 97.88 190 SER A C 1
ATOM 1518 O O . SER A 1 190 ? -4.604 4.942 -8.388 1.00 97.88 190 SER A O 1
ATOM 1520 N N . ASP A 1 191 ? -4.055 2.790 -8.576 1.00 97.25 191 ASP A N 1
ATOM 1521 C CA . ASP A 1 191 ? -5.316 2.390 -9.203 1.00 97.25 191 ASP A CA 1
ATOM 1522 C C . ASP A 1 191 ? -6.518 2.665 -8.300 1.00 97.25 191 ASP A C 1
ATOM 1524 O O . ASP A 1 191 ? -7.564 3.116 -8.774 1.00 97.25 191 ASP A O 1
ATOM 1528 N N . THR A 1 192 ? -6.373 2.418 -6.997 1.00 96.50 192 THR A N 1
ATOM 1529 C CA . THR A 1 192 ? -7.419 2.706 -6.009 1.00 96.50 192 THR A CA 1
ATOM 1530 C C . THR A 1 192 ? -7.699 4.208 -5.927 1.00 96.50 192 THR A C 1
ATOM 1532 O O . THR A 1 192 ? -8.867 4.604 -5.917 1.00 96.50 192 THR A O 1
ATOM 1535 N N . LEU A 1 193 ? -6.651 5.036 -5.931 1.00 97.62 193 LEU A N 1
ATOM 1536 C CA . LEU A 1 193 ? -6.758 6.496 -5.944 1.00 97.62 193 LEU A CA 1
ATOM 1537 C C . LEU A 1 193 ? -7.422 7.005 -7.233 1.00 97.62 193 LEU A C 1
ATOM 1539 O O . LEU A 1 193 ? -8.416 7.726 -7.169 1.00 97.62 193 LEU A O 1
ATOM 1543 N N . VAL A 1 194 ? -6.952 6.553 -8.399 1.00 97.56 194 VAL A N 1
ATOM 1544 C CA . VAL A 1 194 ? -7.523 6.890 -9.717 1.00 97.56 194 VAL A CA 1
ATOM 1545 C C . VAL A 1 194 ? -9.010 6.547 -9.775 1.00 97.56 194 VAL A C 1
ATOM 1547 O O . VAL A 1 194 ? -9.828 7.370 -10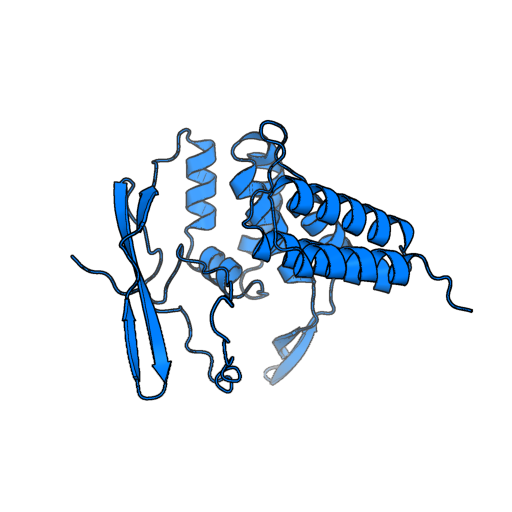.179 1.00 97.56 194 VAL A O 1
ATOM 1550 N N . ASN A 1 195 ? -9.392 5.353 -9.321 1.00 95.25 195 ASN A N 1
ATOM 1551 C CA . ASN A 1 195 ? -10.792 4.939 -9.315 1.00 95.25 195 ASN A CA 1
ATOM 1552 C C . ASN A 1 195 ? -11.650 5.794 -8.369 1.00 95.25 195 ASN A C 1
ATOM 1554 O O . ASN A 1 195 ? -12.830 6.005 -8.646 1.00 95.25 195 ASN A O 1
ATOM 1558 N N . SER A 1 196 ? -11.085 6.293 -7.264 1.00 95.19 196 SER A N 1
ATOM 1559 C CA . SER A 1 196 ? -11.783 7.235 -6.384 1.00 95.19 196 SER A CA 1
ATOM 1560 C C . SER A 1 196 ? -11.993 8.592 -7.057 1.00 95.19 196 SER A C 1
ATOM 1562 O O . SER A 1 196 ? -13.110 9.111 -7.021 1.00 95.19 196 SER A O 1
ATOM 1564 N N . TYR A 1 197 ? -10.981 9.134 -7.740 1.00 96.19 197 TYR A N 1
ATOM 1565 C CA . TYR A 1 197 ? -11.130 10.371 -8.508 1.00 96.19 197 TYR A CA 1
ATOM 1566 C C . TYR A 1 197 ? -12.194 10.248 -9.600 1.00 96.19 197 TYR A C 1
ATOM 1568 O O . TYR A 1 197 ? -13.076 11.099 -9.697 1.00 96.19 197 TYR A O 1
ATOM 1576 N N . LEU A 1 198 ? -12.180 9.158 -10.374 1.00 93.62 198 LEU A N 1
ATOM 1577 C CA . LEU A 1 198 ? -13.174 8.924 -11.426 1.00 93.62 198 LEU A CA 1
ATOM 1578 C C . LEU A 1 198 ? -14.602 8.849 -10.868 1.00 93.62 198 LEU A C 1
ATOM 1580 O O . LEU A 1 198 ? -15.513 9.429 -11.457 1.00 93.62 198 LEU A O 1
ATOM 1584 N N . LYS A 1 199 ? -14.803 8.204 -9.710 1.00 91.56 199 LYS A N 1
ATOM 1585 C CA . LYS A 1 199 ? -16.107 8.170 -9.019 1.00 91.56 199 LYS A CA 1
ATOM 1586 C C . LYS A 1 199 ? -16.579 9.548 -8.557 1.00 91.56 199 LYS A C 1
ATOM 1588 O O . LYS A 1 199 ? -17.779 9.775 -8.487 1.00 91.56 199 LYS A O 1
ATOM 1593 N N . GLN A 1 200 ? -15.649 10.449 -8.253 1.00 92.38 200 GLN A N 1
ATOM 1594 C CA . GLN A 1 200 ? -15.926 11.838 -7.881 1.00 92.38 200 GLN A CA 1
ATOM 1595 C C . GLN A 1 200 ? -16.014 12.779 -9.099 1.00 92.38 200 GLN A C 1
ATOM 1597 O O . GLN A 1 200 ? -16.155 13.983 -8.920 1.00 92.38 200 GLN A O 1
ATOM 1602 N N . GLY A 1 201 ? -15.882 12.270 -10.331 1.00 93.38 201 GLY A N 1
ATOM 1603 C CA . GLY A 1 201 ? -15.853 13.091 -11.549 1.00 93.38 201 GLY A CA 1
ATOM 1604 C C . GLY A 1 201 ? -14.544 13.862 -11.783 1.00 93.38 201 GLY A C 1
ATOM 1605 O O . GLY A 1 201 ? -14.435 14.585 -12.771 1.00 93.38 201 GLY A O 1
ATOM 1606 N N . LYS A 1 202 ? -13.530 13.667 -10.933 1.00 95.12 202 LYS A N 1
ATOM 1607 C CA . LYS A 1 202 ? -12.210 14.322 -10.955 1.00 95.12 202 LYS A CA 1
ATOM 1608 C C . LYS A 1 202 ? -11.274 13.704 -12.001 1.00 95.12 202 LYS A C 1
ATOM 1610 O O . LYS A 1 202 ? -10.275 13.057 -11.692 1.00 95.12 202 LYS A O 1
ATOM 1615 N N . ARG A 1 203 ? -11.655 13.799 -13.279 1.00 94.88 203 ARG A N 1
ATOM 1616 C CA . ARG A 1 203 ? -10.929 13.140 -14.382 1.00 94.88 203 ARG A CA 1
ATOM 1617 C C . ARG A 1 203 ? -9.513 13.681 -14.577 1.00 94.88 203 ARG A C 1
ATOM 1619 O O . ARG A 1 203 ? -8.616 12.896 -14.868 1.00 94.88 203 ARG A O 1
ATOM 1626 N N . THR A 1 204 ? -9.306 14.981 -14.383 1.00 95.56 204 THR A N 1
ATOM 1627 C CA . THR A 1 204 ? -7.994 15.626 -14.540 1.00 95.56 204 THR A CA 1
ATOM 1628 C C . THR A 1 204 ? -6.981 15.074 -13.535 1.00 95.56 204 THR A C 1
ATOM 1630 O O . THR A 1 204 ? -5.844 14.760 -13.884 1.00 95.56 204 THR A O 1
ATOM 1633 N N . GLU A 1 205 ? -7.398 14.884 -12.286 1.00 96.88 205 GLU A N 1
ATOM 1634 C CA . GLU A 1 205 ? -6.582 14.326 -11.209 1.00 96.88 205 GLU A CA 1
ATOM 1635 C C . GLU A 1 205 ? -6.311 12.835 -11.430 1.00 96.88 205 GLU A C 1
ATOM 1637 O O . GLU A 1 205 ? -5.181 12.376 -11.253 1.00 96.88 205 GLU A O 1
ATOM 1642 N N . ALA A 1 206 ? -7.317 12.091 -11.903 1.00 97.38 206 ALA A N 1
ATOM 1643 C CA . ALA A 1 206 ? -7.159 10.699 -12.318 1.00 97.38 206 ALA A CA 1
ATOM 1644 C C . ALA A 1 206 ? -6.107 10.554 -13.430 1.00 97.38 206 ALA A C 1
ATOM 1646 O O . ALA A 1 206 ? -5.203 9.723 -13.326 1.00 97.38 206 ALA A O 1
ATOM 1647 N N . GLU A 1 207 ? -6.186 11.382 -14.471 1.00 97.31 207 GLU A N 1
ATOM 1648 C CA . GLU A 1 207 ? -5.218 11.392 -15.566 1.00 97.31 207 GLU A CA 1
ATOM 1649 C C . GLU A 1 207 ? -3.813 11.762 -15.079 1.00 97.31 207 GLU A C 1
ATOM 1651 O O . GLU A 1 207 ? -2.846 11.069 -15.407 1.00 97.31 207 GLU A O 1
ATOM 1656 N N . LYS A 1 208 ? -3.691 12.817 -14.264 1.00 97.75 208 LYS A N 1
ATOM 1657 C CA . LYS A 1 208 ? -2.413 13.247 -13.682 1.00 97.75 208 LYS A CA 1
ATOM 1658 C C . LYS A 1 208 ? -1.745 12.105 -12.919 1.00 97.75 208 LYS A C 1
ATOM 1660 O O . LYS A 1 208 ? -0.561 11.839 -13.130 1.00 97.75 208 LYS A O 1
ATOM 1665 N N . GLN A 1 209 ? -2.503 11.399 -12.081 1.00 97.94 209 GLN A N 1
ATOM 1666 C CA . GLN A 1 209 ? -1.992 10.267 -11.311 1.00 97.94 209 GLN A CA 1
ATOM 1667 C C . GLN A 1 209 ? -1.591 9.084 -12.209 1.00 97.94 209 GLN A C 1
ATOM 1669 O O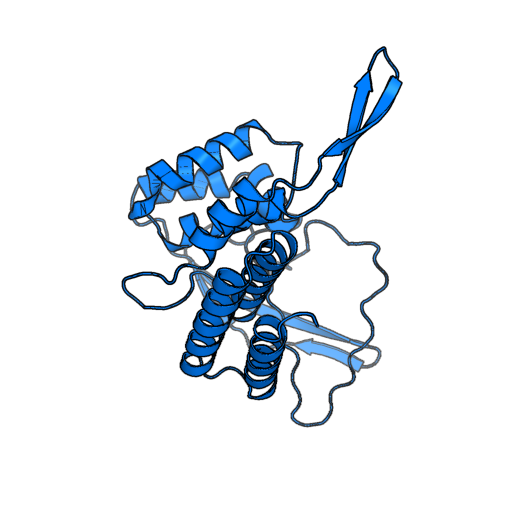 . GLN A 1 209 ? -0.545 8.468 -11.985 1.00 97.94 209 GLN A O 1
ATOM 1674 N N . LEU A 1 210 ? -2.367 8.782 -13.257 1.00 98.25 210 LEU A N 1
ATOM 1675 C CA . LEU A 1 210 ? -2.026 7.741 -14.234 1.00 98.25 210 LEU A CA 1
ATOM 1676 C C . LEU A 1 210 ? -0.731 8.064 -14.990 1.00 98.25 210 LEU A C 1
ATOM 1678 O O . LEU A 1 210 ? 0.129 7.194 -15.111 1.00 98.25 210 LEU A O 1
ATOM 1682 N N . ARG A 1 211 ? -0.565 9.307 -15.457 1.00 98.12 211 ARG A N 1
ATOM 1683 C CA . ARG A 1 211 ? 0.660 9.767 -16.134 1.00 98.12 211 ARG A CA 1
ATOM 1684 C C . ARG A 1 211 ? 1.872 9.706 -15.205 1.00 98.12 211 ARG A C 1
ATOM 1686 O O . ARG A 1 211 ? 2.920 9.214 -15.614 1.00 98.12 211 ARG A O 1
ATOM 1693 N N . ALA A 1 212 ? 1.724 10.140 -13.952 1.00 97.31 212 ALA A N 1
ATOM 1694 C CA . ALA A 1 212 ? 2.786 10.036 -12.950 1.00 97.31 212 ALA A CA 1
ATOM 1695 C C . ALA A 1 212 ? 3.188 8.574 -12.686 1.00 97.31 212 ALA A C 1
ATOM 1697 O O . ALA A 1 212 ? 4.375 8.262 -12.596 1.00 97.31 212 ALA A O 1
ATOM 1698 N N . THR A 1 213 ? 2.206 7.668 -12.628 1.00 97.88 213 THR A N 1
ATOM 1699 C CA . THR A 1 213 ? 2.439 6.226 -12.446 1.00 97.88 213 THR A CA 1
ATOM 1700 C C . THR A 1 213 ? 3.143 5.610 -13.650 1.00 97.88 213 THR A C 1
ATOM 1702 O O . THR A 1 213 ? 4.099 4.859 -13.473 1.00 97.88 213 THR A O 1
ATOM 1705 N N . LEU A 1 214 ? 2.724 5.961 -14.870 1.00 97.94 214 LEU A N 1
ATOM 1706 C CA . LEU A 1 214 ? 3.369 5.508 -16.103 1.00 97.94 214 LEU A CA 1
ATOM 1707 C C . LEU A 1 214 ? 4.839 5.946 -16.145 1.00 97.94 214 LEU A C 1
ATOM 1709 O O . LEU A 1 214 ? 5.714 5.103 -16.306 1.00 97.94 214 LEU A O 1
ATOM 1713 N N . ALA A 1 215 ? 5.115 7.230 -15.899 1.00 96.75 215 ALA A N 1
ATOM 1714 C CA . ALA A 1 215 ? 6.479 7.758 -15.875 1.00 96.75 215 ALA A CA 1
ATOM 1715 C C . ALA A 1 215 ? 7.346 7.122 -14.771 1.00 96.75 215 ALA A C 1
ATOM 1717 O O . ALA A 1 215 ? 8.562 6.983 -14.910 1.00 96.75 215 ALA A O 1
ATOM 1718 N N . TYR A 1 216 ? 6.748 6.735 -13.641 1.00 96.81 216 TYR A N 1
ATOM 1719 C CA . TYR A 1 216 ? 7.444 5.950 -12.625 1.00 96.81 216 TYR A CA 1
ATOM 1720 C C . TYR A 1 216 ? 7.780 4.542 -13.136 1.00 96.81 216 TYR A C 1
ATOM 1722 O O . TYR A 1 216 ? 8.943 4.152 -13.074 1.00 96.81 216 TYR A O 1
ATOM 1730 N N . PHE A 1 217 ? 6.819 3.809 -13.701 1.00 97.19 217 PHE A N 1
ATOM 1731 C CA . PHE A 1 217 ? 7.040 2.449 -14.207 1.00 97.19 217 PHE A CA 1
ATOM 1732 C C . PHE A 1 217 ? 7.986 2.369 -15.405 1.00 97.19 217 PHE A C 1
ATOM 1734 O O . PHE A 1 217 ? 8.764 1.420 -15.476 1.00 97.19 217 PHE A O 1
ATOM 1741 N N . GLU A 1 218 ? 7.989 3.366 -16.291 1.00 96.31 218 GLU A N 1
ATOM 1742 C CA . GLU A 1 218 ? 8.974 3.468 -17.375 1.00 96.31 218 GLU A CA 1
ATOM 1743 C C . GLU A 1 218 ? 10.396 3.568 -16.806 1.00 96.31 218 GLU A C 1
ATOM 1745 O O . GLU A 1 218 ? 11.282 2.829 -17.227 1.00 96.31 218 GLU A O 1
ATOM 1750 N N . ARG A 1 219 ? 10.604 4.390 -15.767 1.00 95.19 219 ARG A N 1
ATOM 1751 C CA . ARG A 1 219 ? 11.906 4.498 -15.083 1.00 95.19 219 ARG A CA 1
ATOM 1752 C C . ARG A 1 219 ? 12.305 3.239 -14.317 1.00 95.19 219 ARG A C 1
ATOM 1754 O O . ARG A 1 219 ? 13.492 2.995 -14.151 1.00 95.19 219 ARG A O 1
ATOM 1761 N N . GLN A 1 220 ? 11.339 2.474 -13.808 1.00 94.12 220 GLN A N 1
ATOM 1762 C CA . GLN A 1 220 ? 11.603 1.212 -13.107 1.00 94.12 220 GLN A CA 1
ATOM 1763 C C . GLN A 1 220 ? 11.777 0.016 -14.058 1.00 94.12 220 GLN A C 1
ATOM 1765 O O . GLN A 1 220 ? 12.023 -1.089 -13.582 1.00 94.12 220 GLN A O 1
ATOM 1770 N N . GLY A 1 221 ? 11.628 0.205 -15.376 1.00 93.56 221 GLY A N 1
ATOM 1771 C CA . GLY A 1 221 ? 11.774 -0.876 -16.352 1.00 93.56 221 GLY A CA 1
ATOM 1772 C C . GLY A 1 221 ? 10.713 -1.971 -16.217 1.00 93.56 221 GLY A C 1
ATOM 1773 O O . GLY A 1 221 ? 11.005 -3.145 -16.435 1.00 93.56 221 GLY A O 1
ATOM 1774 N N . VAL A 1 222 ? 9.484 -1.616 -15.821 1.00 92.75 222 VAL A N 1
ATOM 1775 C CA . VAL A 1 222 ? 8.380 -2.589 -15.731 1.00 92.75 222 VAL A CA 1
ATOM 1776 C C . VAL A 1 222 ? 8.003 -3.089 -17.134 1.00 92.75 222 VAL A C 1
ATOM 1778 O O . VAL A 1 222 ? 8.197 -2.394 -18.131 1.00 92.75 222 VAL A O 1
ATOM 1781 N N . THR A 1 223 ? 7.452 -4.302 -17.225 1.00 92.19 223 THR A N 1
ATOM 1782 C CA . THR A 1 223 ? 7.119 -4.958 -18.497 1.00 92.19 223 THR A CA 1
ATOM 1783 C C . THR A 1 223 ? 6.214 -4.108 -19.397 1.00 92.19 223 THR A C 1
ATOM 1785 O O . THR A 1 223 ? 5.316 -3.395 -18.938 1.00 92.19 223 THR A O 1
ATOM 1788 N N . LYS A 1 224 ? 6.402 -4.241 -20.718 1.00 93.56 224 LYS A N 1
ATOM 1789 C CA . LYS A 1 224 ? 5.640 -3.500 -21.738 1.00 93.56 224 LYS A CA 1
ATOM 1790 C C . LYS A 1 224 ? 4.123 -3.644 -21.569 1.00 93.56 224 LYS A C 1
ATOM 1792 O O . LYS A 1 224 ? 3.409 -2.654 -21.679 1.00 93.56 224 LYS A O 1
ATOM 1797 N N . ALA A 1 225 ? 3.646 -4.840 -21.220 1.00 91.69 225 ALA A N 1
ATOM 1798 C CA . ALA A 1 225 ? 2.227 -5.097 -20.977 1.00 91.69 225 ALA A CA 1
ATOM 1799 C C . ALA A 1 225 ? 1.641 -4.199 -19.870 1.00 91.69 225 ALA A C 1
ATOM 1801 O O . ALA A 1 225 ? 0.531 -3.682 -20.008 1.00 91.69 225 ALA A O 1
ATOM 1802 N N . VAL A 1 226 ? 2.392 -3.955 -18.789 1.00 93.38 226 VAL A N 1
ATOM 1803 C CA . VAL A 1 226 ? 1.962 -3.042 -17.719 1.00 93.38 226 VAL A CA 1
ATOM 1804 C C . VAL A 1 226 ? 1.949 -1.600 -18.219 1.00 93.38 226 VAL A C 1
ATOM 1806 O O . VAL A 1 226 ? 0.977 -0.886 -17.975 1.00 93.38 226 VAL A O 1
ATOM 1809 N N . LEU A 1 227 ? 2.976 -1.167 -18.955 1.00 97.38 227 LEU A N 1
ATOM 1810 C CA . LEU A 1 227 ? 3.030 0.188 -19.520 1.00 97.38 227 LEU A CA 1
ATOM 1811 C C . LEU A 1 227 ? 1.849 0.451 -20.465 1.00 97.38 227 LEU A C 1
ATOM 1813 O O . LEU A 1 227 ? 1.161 1.468 -20.342 1.00 97.38 227 LEU A O 1
ATOM 1817 N N . ASP A 1 228 ? 1.558 -0.496 -21.356 1.00 97.12 228 ASP A N 1
ATOM 1818 C CA . ASP A 1 228 ? 0.457 -0.402 -22.313 1.00 97.12 228 ASP A CA 1
ATOM 1819 C C . ASP A 1 228 ? -0.909 -0.386 -21.611 1.00 97.12 228 ASP A C 1
ATOM 1821 O O . ASP A 1 228 ? -1.783 0.397 -21.995 1.00 97.12 228 ASP A O 1
ATOM 1825 N N . ARG A 1 229 ? -1.068 -1.127 -20.502 1.00 95.88 229 ARG A N 1
ATOM 1826 C CA . ARG A 1 229 ? -2.258 -1.040 -19.638 1.00 95.88 229 ARG A CA 1
ATOM 1827 C C . ARG A 1 229 ? -2.487 0.383 -19.125 1.00 95.88 229 ARG A C 1
ATOM 1829 O O . ARG A 1 229 ? -3.609 0.885 -19.183 1.00 95.88 229 ARG A O 1
ATOM 1836 N N . TYR A 1 230 ? -1.449 1.053 -18.620 1.00 97.19 230 TYR A N 1
ATOM 1837 C CA . TYR A 1 230 ? -1.581 2.428 -18.118 1.00 97.19 230 TYR A CA 1
ATOM 1838 C C . TYR A 1 230 ? -1.821 3.437 -19.245 1.00 97.19 230 TYR A C 1
ATOM 1840 O O . TYR A 1 230 ? -2.659 4.324 -19.085 1.00 97.19 230 TYR A O 1
ATOM 1848 N N . ARG A 1 231 ? -1.182 3.270 -20.411 1.00 97.50 231 ARG A N 1
ATOM 1849 C CA . ARG A 1 231 ? -1.463 4.086 -21.608 1.00 97.50 231 ARG A CA 1
ATOM 1850 C C . ARG A 1 231 ? -2.918 3.954 -22.058 1.00 97.50 231 ARG A C 1
ATOM 1852 O O . ARG A 1 231 ? -3.547 4.964 -22.370 1.00 97.50 231 ARG A O 1
ATOM 1859 N N . GLY A 1 232 ? -3.469 2.739 -22.052 1.00 96.38 232 GLY A N 1
ATOM 1860 C CA . GLY A 1 232 ? -4.884 2.484 -22.338 1.00 96.38 232 GLY A CA 1
ATOM 1861 C C . GLY A 1 232 ? -5.808 3.229 -21.376 1.00 96.38 232 GLY A C 1
ATOM 1862 O O . GLY A 1 232 ? -6.673 3.988 -21.808 1.00 96.38 232 GLY A O 1
ATOM 1863 N N . ARG A 1 233 ? -5.550 3.123 -20.068 1.00 95.56 233 ARG A N 1
ATOM 1864 C CA . ARG A 1 233 ? -6.347 3.816 -19.041 1.00 95.56 233 ARG A CA 1
ATOM 1865 C C . ARG A 1 233 ? -6.274 5.339 -19.127 1.00 95.56 233 ARG A C 1
ATOM 1867 O O . ARG A 1 233 ? -7.268 6.002 -18.851 1.00 95.56 233 ARG A O 1
ATOM 1874 N N . ILE A 1 234 ? -5.136 5.908 -19.531 1.00 96.50 234 ILE A N 1
ATOM 1875 C CA . ILE A 1 234 ? -5.023 7.354 -19.788 1.00 96.50 234 ILE A CA 1
ATOM 1876 C C . ILE A 1 234 ? -5.968 7.762 -20.925 1.00 96.50 234 ILE A C 1
ATOM 1878 O O . ILE A 1 234 ? -6.705 8.734 -20.779 1.00 96.50 234 ILE A O 1
ATOM 1882 N N . LYS A 1 235 ? -6.002 7.002 -22.031 1.00 94.12 235 LYS A N 1
ATOM 1883 C CA . LYS A 1 235 ? -6.922 7.259 -23.156 1.00 94.12 235 LYS A CA 1
ATOM 1884 C C . LYS A 1 235 ? -8.392 7.156 -22.738 1.00 94.12 235 LYS A C 1
ATOM 1886 O O . LYS A 1 235 ? -9.223 7.926 -23.206 1.00 94.12 235 LYS A O 1
ATOM 1891 N N . GLU A 1 236 ? -8.728 6.208 -21.869 1.00 90.56 236 GLU A N 1
ATOM 1892 C CA . GLU A 1 236 ? -10.089 6.066 -21.338 1.00 90.56 236 GLU A CA 1
ATOM 1893 C C . GLU A 1 236 ? -10.479 7.232 -20.427 1.00 90.56 236 GLU A C 1
ATOM 1895 O O . GLU A 1 236 ? -11.591 7.745 -20.532 1.00 90.56 236 GLU A O 1
ATOM 1900 N N . ALA A 1 237 ? -9.565 7.683 -19.563 1.00 88.75 237 ALA A N 1
ATOM 1901 C CA . ALA A 1 237 ? -9.809 8.800 -18.655 1.00 88.75 237 ALA A CA 1
ATOM 1902 C C . ALA A 1 237 ? -10.016 10.134 -19.397 1.00 88.75 237 ALA A C 1
ATOM 1904 O O . ALA A 1 237 ? -10.800 10.965 -18.934 1.00 88.75 237 ALA A O 1
ATOM 1905 N N . THR A 1 238 ? -9.360 10.324 -20.549 1.00 87.31 238 THR A N 1
ATOM 1906 C CA . THR A 1 238 ? -9.457 11.545 -21.370 1.00 87.31 238 THR A CA 1
ATOM 1907 C C . THR A 1 238 ? -10.637 11.560 -22.336 1.00 87.31 238 THR A C 1
ATOM 1909 O O . THR A 1 238 ? -11.054 12.635 -22.777 1.00 87.31 238 THR A O 1
ATOM 1912 N N . ARG A 1 239 ? -11.229 10.404 -22.662 1.00 83.50 239 ARG A N 1
ATOM 1913 C CA . ARG A 1 239 ? -12.446 10.352 -23.483 1.00 83.50 239 ARG A CA 1
ATOM 1914 C C . ARG A 1 239 ? -13.604 11.025 -22.736 1.00 83.50 239 ARG A C 1
ATOM 1916 O O . ARG A 1 239 ? -14.104 10.512 -21.734 1.00 83.50 239 ARG A O 1
ATOM 1923 N N . LYS A 1 240 ? -14.064 12.178 -23.241 1.00 61.31 240 LYS A N 1
ATOM 1924 C CA . LYS A 1 240 ? -15.330 12.791 -22.808 1.00 61.31 240 LYS A CA 1
ATOM 1925 C C . LYS A 1 240 ? -16.454 11.769 -23.020 1.00 61.31 240 LYS A C 1
ATOM 1927 O O . LYS A 1 240 ? -16.542 11.176 -24.094 1.00 61.31 240 LYS A O 1
ATOM 1932 N N . LYS A 1 241 ? -17.306 11.564 -22.006 1.00 57.16 241 LYS A N 1
ATOM 1933 C CA . LYS A 1 241 ? -18.603 10.906 -22.227 1.00 57.16 241 LYS A CA 1
ATOM 1934 C C . LYS A 1 241 ? -19.338 11.757 -23.270 1.00 57.16 241 LYS A C 1
ATOM 1936 O O . LYS A 1 241 ? -19.538 12.942 -23.008 1.00 57.16 241 LYS A O 1
ATOM 1941 N N . LYS A 1 242 ? -19.614 11.175 -24.439 1.00 39.25 242 LYS A N 1
ATOM 1942 C CA . LYS A 1 242 ? -20.662 11.679 -25.330 1.00 39.25 242 LYS A CA 1
ATOM 1943 C C . LYS A 1 242 ? -22.000 11.582 -24.609 1.00 39.25 242 LYS A C 1
ATOM 1945 O O . LYS A 1 242 ? -22.143 10.628 -23.806 1.00 39.25 242 LYS A O 1
#

Secondary structure (DSSP, 8-state):
-------SS---S-PPPP----TT---------SEETTEES--SSEEEEE--EEE-GGG-EEEPPPEEEEEPPPSSHHHHHHHHHHTSHHHHHHHHHS--SS-HHHHHHHHHHHHHTTTT-HHHHHHHHHHHHHHHSS-EEEEEEETTEEEEEEEPP-HHHHHHHHHHHHSPPTTT---SS-HHHHHHHHHHHHHHHHHTT-HHHHHHHHHHHHHHHHHTT--HHHHHHHHHHHHHHHS---